Protein AF-A0A8T1Y7L8-F1 (afdb_monomer)

Mean predicted aligned error: 9.37 Å

Secondary structure (DSSP, 8-state):
-HHHHHHHHHHHHTS-HHHHHHHHHHHHHH-SS-SSSEEHHHHHHHHHH-GGGTTS-TTHHHHH-SS-SSEE-HHHHHHHHHHHHH---B-TTT--B--S-EEEEHHHHT-TT----EEEHHHHHHT----S---EEEHHHHHHHGGGS-PPPS---SS----GGGSHHHHHHHHHHHHHHHHTTTTS----

Solvent-accessible surface area (backbone atoms only — not comparable to full-atom values): 11471 Å² total; per-residue (Å²): 98,66,73,53,38,53,48,28,50,52,51,46,75,68,38,54,73,65,58,42,47,53,53,51,52,54,46,54,58,33,23,79,88,67,82,74,42,29,43,65,66,38,48,53,51,45,38,72,68,11,79,72,38,69,84,64,52,82,72,48,53,68,62,39,32,76,86,67,80,74,42,29,44,68,69,33,44,39,23,50,55,42,41,67,75,72,42,81,50,44,15,76,77,80,61,48,69,45,88,63,82,29,32,32,29,52,71,34,62,71,34,92,84,71,55,66,50,36,30,37,58,70,47,56,76,66,59,74,63,92,67,94,74,84,60,63,37,40,60,66,60,49,57,60,70,52,75,85,75,70,82,78,74,96,65,102,60,92,61,86,87,70,63,61,91,75,42,40,56,48,58,45,42,52,52,49,54,49,50,54,59,53,59,65,63,71,75,75,80,76,85,133

Organism: NCBI:txid1240361

pLDDT: mean 81.08, std 19.34, range [30.11, 98.06]

Radius of gyration: 19.95 Å; Cα contacts (8 Å, |Δi|>4): 199; chains: 1; bounding box: 48×45×63 Å

Sequence (192 aa):
MDELHEAAIAYYNNGSMEQQNLSWQFFRAMDVNGDGRVSLQEYTEFLRQTAGLAWVHPEMFRELDRNGDGQLDFWEVLTLYYVARTRTISCRTCLRILNGLYFTCVTCFESPCGNTFDLCVKCYMRRTYCHPHRLFLDSYVLLRSRRSHHPLPPGDQNLAEQQPSRMGWWNALRAMEVALAVGHLSAFCTIM

Structure (mmCIF, N/CA/C/O backbone):
data_AF-A0A8T1Y7L8-F1
#
_entry.id   AF-A0A8T1Y7L8-F1
#
loop_
_atom_site.group_PDB
_atom_site.id
_atom_site.type_symbol
_atom_site.label_atom_id
_atom_site.label_alt_id
_atom_site.label_comp_id
_atom_site.label_asym_id
_atom_site.label_entity_id
_atom_site.label_seq_id
_atom_site.pdbx_PDB_ins_code
_atom_site.Cartn_x
_atom_site.Cartn_y
_atom_site.Cartn_z
_atom_site.occupancy
_atom_site.B_iso_or_equiv
_atom_site.auth_seq_id
_atom_site.auth_comp_id
_atom_site.auth_asym_id
_atom_site.auth_atom_id
_atom_site.pdbx_PDB_model_num
ATOM 1 N N . MET A 1 1 ? -5.772 -10.839 -0.891 1.00 84.56 1 MET A N 1
ATOM 2 C CA . MET A 1 1 ? -5.560 -10.024 0.320 1.00 84.56 1 MET A CA 1
ATOM 3 C C . MET A 1 1 ? -4.886 -10.815 1.422 1.00 84.56 1 MET A C 1
ATOM 5 O O . MET A 1 1 ? -4.079 -10.228 2.123 1.00 84.56 1 MET A O 1
ATOM 9 N N . ASP A 1 2 ? -5.112 -12.129 1.513 1.00 90.81 2 ASP A N 1
ATOM 10 C CA . ASP A 1 2 ? -4.500 -12.973 2.551 1.00 90.81 2 ASP A CA 1
ATOM 11 C C . ASP A 1 2 ? -2.969 -12.888 2.604 1.00 90.81 2 ASP A C 1
ATOM 13 O O . ASP A 1 2 ? -2.427 -12.595 3.660 1.00 90.81 2 ASP A O 1
ATOM 17 N N . GLU A 1 3 ? -2.267 -12.999 1.468 1.00 92.56 3 GLU A N 1
ATOM 18 C CA . GLU A 1 3 ? -0.797 -12.859 1.452 1.00 92.56 3 GLU A CA 1
ATOM 19 C C . GLU A 1 3 ? -0.315 -11.495 1.982 1.00 92.56 3 GLU A C 1
ATOM 21 O O . GLU A 1 3 ? 0.729 -11.400 2.622 1.00 92.56 3 GLU A O 1
ATOM 26 N N . LEU A 1 4 ? -1.067 -10.419 1.718 1.00 92.50 4 LEU A N 1
ATOM 27 C CA . LEU A 1 4 ? -0.731 -9.078 2.206 1.00 92.50 4 LEU A CA 1
ATOM 28 C C . LEU A 1 4 ? -0.997 -8.955 3.705 1.00 92.50 4 LEU A C 1
ATOM 30 O O . LEU A 1 4 ? -0.221 -8.305 4.399 1.00 92.50 4 LEU A O 1
ATOM 34 N N . HIS A 1 5 ? -2.065 -9.584 4.190 1.00 95.06 5 HIS A N 1
ATOM 35 C CA . HIS A 1 5 ? -2.406 -9.645 5.605 1.00 95.06 5 HIS A CA 1
ATOM 36 C C . HIS A 1 5 ? -1.350 -10.425 6.399 1.00 95.06 5 HIS A C 1
ATOM 38 O O . HIS A 1 5 ? -0.816 -9.926 7.388 1.00 95.06 5 HIS A O 1
ATOM 44 N N . GLU A 1 6 ? -0.964 -11.608 5.920 1.00 96.69 6 GLU A N 1
ATOM 45 C CA . GLU A 1 6 ? 0.095 -12.417 6.528 1.00 96.69 6 GLU A CA 1
ATOM 46 C C . GLU A 1 6 ? 1.443 -11.690 6.514 1.00 96.69 6 GLU A C 1
ATOM 48 O O . GLU A 1 6 ? 2.149 -11.671 7.524 1.00 96.69 6 GLU A O 1
ATOM 53 N N . ALA A 1 7 ? 1.785 -11.026 5.404 1.00 94.81 7 ALA A N 1
ATOM 54 C CA . ALA A 1 7 ? 2.983 -10.198 5.332 1.00 94.81 7 ALA A CA 1
ATOM 55 C C . ALA A 1 7 ? 2.929 -9.042 6.341 1.00 94.81 7 ALA A C 1
ATOM 57 O O . ALA A 1 7 ? 3.913 -8.802 7.039 1.00 94.81 7 ALA A O 1
ATOM 58 N N . ALA A 1 8 ? 1.794 -8.346 6.455 1.00 95.00 8 ALA A N 1
ATOM 59 C CA . ALA A 1 8 ? 1.617 -7.251 7.404 1.00 95.00 8 ALA A CA 1
ATOM 60 C C . ALA A 1 8 ? 1.851 -7.715 8.852 1.00 95.00 8 ALA A C 1
ATOM 62 O O . ALA A 1 8 ? 2.612 -7.078 9.582 1.00 95.00 8 ALA A O 1
ATOM 63 N N . ILE A 1 9 ? 1.287 -8.867 9.232 1.00 97.12 9 ILE A N 1
ATOM 64 C CA . ILE A 1 9 ? 1.511 -9.496 10.542 1.00 97.12 9 ILE A CA 1
ATOM 65 C C . ILE A 1 9 ? 2.984 -9.877 10.724 1.00 97.12 9 ILE A C 1
ATOM 67 O O . ILE A 1 9 ? 3.566 -9.599 11.771 1.00 97.12 9 ILE A O 1
ATOM 71 N N . ALA A 1 10 ? 3.620 -10.473 9.714 1.00 96.69 10 ALA A N 1
ATOM 72 C CA . ALA A 1 10 ? 5.030 -10.845 9.788 1.00 96.69 10 ALA A CA 1
ATOM 73 C C . ALA A 1 10 ? 5.938 -9.620 10.001 1.00 96.69 10 ALA A C 1
ATOM 75 O O . ALA A 1 10 ? 6.853 -9.674 10.826 1.00 96.69 10 ALA A O 1
ATOM 76 N N . TYR A 1 11 ? 5.670 -8.509 9.310 1.00 94.06 11 TYR A N 1
ATOM 77 C CA . TYR A 1 11 ? 6.398 -7.252 9.495 1.00 94.06 11 TYR A CA 1
ATOM 78 C C . TYR A 1 11 ? 6.134 -6.607 10.854 1.00 94.06 11 TYR A C 1
ATOM 80 O O . TYR A 1 11 ? 7.059 -6.048 11.434 1.00 94.06 11 TYR A O 1
ATOM 88 N N . TYR A 1 12 ? 4.909 -6.691 11.369 1.00 93.88 12 TYR A N 1
ATOM 89 C CA . TYR A 1 12 ? 4.570 -6.199 12.703 1.00 93.88 12 TYR A CA 1
ATOM 90 C C . TYR A 1 12 ? 5.295 -6.997 13.794 1.00 93.88 12 TYR A C 1
ATOM 92 O O . TYR A 1 12 ? 5.996 -6.419 14.625 1.00 93.88 12 TYR A O 1
ATOM 100 N N . ASN A 1 13 ? 5.212 -8.330 13.738 1.00 95.75 13 ASN A N 1
ATOM 101 C CA . ASN A 1 13 ? 5.822 -9.226 14.723 1.00 95.75 13 ASN A CA 1
ATOM 102 C C . ASN A 1 13 ? 7.353 -9.120 14.757 1.00 95.75 13 ASN A C 1
ATOM 104 O O . ASN A 1 13 ? 7.951 -9.269 15.817 1.00 95.75 13 ASN A O 1
ATOM 108 N N . ASN A 1 14 ? 7.984 -8.854 13.609 1.00 93.81 14 ASN A N 1
ATOM 109 C CA . ASN A 1 14 ? 9.435 -8.669 13.493 1.00 93.81 14 ASN A CA 1
ATOM 110 C C . ASN A 1 14 ? 9.843 -7.186 13.416 1.00 93.81 14 ASN A C 1
ATOM 112 O O . ASN A 1 14 ? 10.962 -6.872 13.004 1.00 93.81 14 ASN A O 1
ATOM 116 N N . GLY A 1 15 ? 8.929 -6.271 13.736 1.00 88.25 15 GLY A N 1
ATOM 117 C CA . GLY A 1 15 ? 9.188 -4.837 13.770 1.00 88.25 15 GLY A CA 1
ATOM 118 C C . GLY A 1 15 ? 9.714 -4.381 15.130 1.00 88.25 15 GLY A C 1
ATOM 119 O O . GLY A 1 15 ? 9.499 -5.038 16.149 1.00 88.25 15 GLY A O 1
ATOM 120 N N . SER A 1 16 ? 10.378 -3.226 15.160 1.00 88.56 16 SER A N 1
ATOM 121 C CA . SER A 1 16 ? 10.739 -2.561 16.414 1.00 88.56 16 SER A CA 1
ATOM 122 C C . SER A 1 16 ? 9.489 -2.113 17.184 1.00 88.56 16 SER A C 1
ATOM 124 O O . SER A 1 16 ? 8.409 -1.946 16.612 1.00 88.56 16 SER A O 1
ATOM 126 N N . MET A 1 17 ? 9.640 -1.846 18.485 1.00 87.81 17 MET A N 1
ATOM 127 C CA . MET A 1 17 ? 8.560 -1.284 19.310 1.00 87.81 17 MET A CA 1
ATOM 128 C C . MET A 1 17 ? 7.999 0.011 18.708 1.00 87.81 17 MET A C 1
ATOM 130 O O . MET A 1 17 ? 6.792 0.240 18.713 1.00 87.81 17 MET A O 1
ATOM 134 N N . GLU A 1 18 ? 8.876 0.842 18.144 1.00 85.88 18 GLU A N 1
ATOM 135 C CA . GLU A 1 18 ? 8.470 2.051 17.440 1.00 85.88 18 GLU A CA 1
ATOM 136 C C . GLU A 1 18 ? 7.594 1.708 16.235 1.00 85.88 18 GLU A C 1
ATOM 138 O O . GLU A 1 18 ? 6.477 2.204 16.148 1.00 85.88 18 GLU A O 1
ATOM 143 N N . GLN A 1 19 ? 8.026 0.792 15.363 1.00 83.94 19 GLN A N 1
ATOM 144 C CA . GLN A 1 19 ? 7.253 0.382 14.186 1.00 83.94 19 GLN A CA 1
ATOM 145 C C . GLN A 1 19 ? 5.866 -0.167 14.549 1.00 83.94 19 GLN A C 1
ATOM 147 O O . GLN A 1 19 ? 4.888 0.188 13.886 1.00 83.94 19 GLN A O 1
ATOM 152 N N . GLN A 1 20 ? 5.771 -0.974 15.610 1.00 90.56 20 GLN A N 1
ATOM 153 C CA . GLN A 1 20 ? 4.497 -1.482 16.129 1.00 90.56 20 GLN A CA 1
ATOM 154 C C . GLN A 1 20 ? 3.609 -0.347 16.666 1.00 90.56 20 GLN A C 1
ATOM 156 O O . GLN A 1 20 ? 2.404 -0.307 16.396 1.00 90.56 20 GLN A O 1
ATOM 161 N N . ASN A 1 21 ? 4.196 0.620 17.375 1.00 89.88 21 ASN A N 1
ATOM 162 C CA . ASN A 1 21 ? 3.475 1.782 17.886 1.00 89.88 21 ASN A CA 1
ATOM 163 C C . ASN A 1 21 ? 2.943 2.677 16.752 1.00 89.88 21 ASN A C 1
ATOM 165 O O . ASN A 1 21 ? 1.811 3.146 16.837 1.00 89.88 21 ASN A O 1
ATOM 169 N N . LEU A 1 22 ? 3.694 2.856 15.656 1.00 88.31 22 LEU A N 1
ATOM 170 C CA . LEU A 1 22 ? 3.214 3.609 14.485 1.00 88.31 22 LEU A CA 1
ATOM 171 C C . LEU A 1 22 ? 1.962 2.955 13.872 1.00 88.31 22 LEU A C 1
ATOM 173 O O . LEU A 1 22 ? 1.022 3.663 13.520 1.00 88.31 22 LEU A O 1
ATOM 177 N N . SER A 1 23 ? 1.910 1.619 13.768 1.00 89.38 23 SER A N 1
ATOM 178 C CA . SER A 1 23 ? 0.698 0.927 13.292 1.00 89.38 23 SER A CA 1
ATOM 179 C C . SER A 1 23 ? -0.490 1.082 14.245 1.00 89.38 23 SER A C 1
ATOM 181 O O . SER A 1 23 ? -1.614 1.270 13.787 1.00 89.38 23 SER A O 1
ATOM 183 N N . TRP A 1 24 ? -0.256 1.072 15.56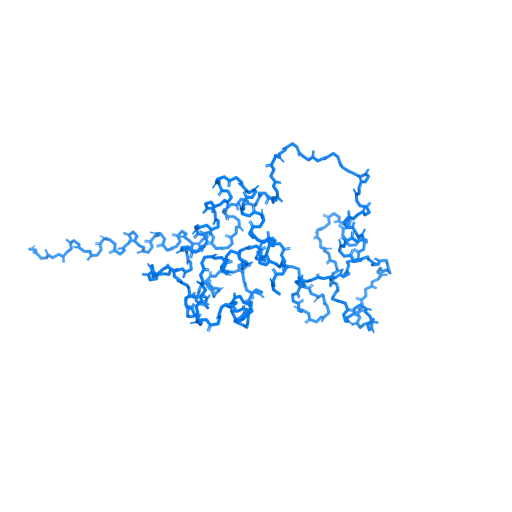0 1.00 93.69 24 TRP A N 1
ATOM 184 C CA . TRP A 1 24 ? -1.304 1.330 16.555 1.00 93.69 24 TRP A CA 1
ATOM 185 C C . TRP A 1 24 ? -1.833 2.759 16.503 1.00 93.69 24 TRP A C 1
ATOM 187 O O . TRP A 1 24 ? -3.032 2.991 16.628 1.00 93.69 24 TRP A O 1
ATOM 197 N N . GLN A 1 25 ? -0.949 3.730 16.307 1.00 91.38 25 GLN A N 1
ATOM 198 C CA . GLN A 1 25 ? -1.334 5.125 16.127 1.00 91.38 25 GLN A CA 1
ATOM 199 C C . GLN A 1 25 ? -2.145 5.322 14.847 1.00 91.38 25 GLN A C 1
ATOM 201 O O . GLN A 1 25 ? -3.152 6.022 14.884 1.00 91.38 25 GLN A O 1
ATOM 206 N N . PHE A 1 26 ? -1.765 4.657 13.753 1.00 90.44 26 PHE A N 1
ATOM 207 C CA . PHE A 1 26 ? -2.553 4.648 12.523 1.00 90.44 26 PHE A CA 1
ATOM 208 C C . PHE A 1 26 ? -3.966 4.094 12.757 1.00 90.44 26 PHE A C 1
ATOM 210 O O . PHE A 1 26 ? -4.932 4.739 12.368 1.00 90.44 26 PHE A O 1
ATOM 217 N N . PHE A 1 27 ? -4.090 2.955 13.449 1.00 94.94 27 PHE A N 1
ATOM 218 C CA . PHE A 1 27 ? -5.388 2.378 13.812 1.00 94.94 27 PHE A CA 1
ATOM 219 C C . PHE A 1 27 ? -6.249 3.346 14.631 1.00 94.94 27 PHE A C 1
ATOM 221 O O . PHE A 1 27 ? -7.373 3.644 14.240 1.00 94.94 27 PHE A O 1
ATOM 228 N N . ARG A 1 28 ? -5.695 3.913 15.710 1.00 93.19 28 ARG A N 1
ATOM 229 C CA . ARG A 1 28 ? -6.420 4.856 16.579 1.00 93.19 28 ARG A CA 1
ATOM 230 C C . ARG A 1 28 ? -6.818 6.159 15.893 1.00 93.19 28 ARG A C 1
ATOM 232 O O . ARG A 1 28 ? -7.752 6.804 16.337 1.00 93.19 28 ARG A O 1
ATOM 239 N N . ALA A 1 29 ? -6.105 6.579 14.851 1.00 89.88 29 ALA A N 1
ATOM 240 C CA . ALA A 1 29 ? -6.518 7.745 14.076 1.00 89.88 29 ALA A CA 1
ATOM 241 C C . ALA A 1 29 ? -7.684 7.448 13.124 1.00 89.88 29 ALA A C 1
ATOM 243 O O . ALA A 1 29 ? -8.309 8.384 12.635 1.00 89.88 29 ALA A O 1
ATOM 244 N N . MET A 1 30 ? -7.974 6.175 12.842 1.00 92.44 30 MET A N 1
ATOM 245 C CA . MET A 1 30 ? -9.173 5.786 12.100 1.00 92.44 30 MET A CA 1
ATOM 246 C C . MET A 1 30 ? -10.347 5.478 13.033 1.00 92.44 30 MET A C 1
ATOM 248 O O . MET A 1 30 ? -11.462 5.854 12.707 1.00 92.44 30 MET A O 1
ATOM 252 N N . ASP A 1 31 ? -10.105 4.824 14.171 1.00 95.31 31 ASP A N 1
ATOM 253 C CA . ASP A 1 31 ? -11.110 4.519 15.204 1.00 95.31 31 ASP A CA 1
ATOM 254 C C . ASP A 1 31 ? -11.446 5.787 16.016 1.00 95.31 31 ASP A C 1
ATOM 256 O O . ASP A 1 31 ? -10.834 6.079 17.046 1.00 95.31 31 ASP A O 1
ATOM 260 N N . VAL A 1 32 ? -12.368 6.603 15.495 1.00 93.00 32 VAL A N 1
ATOM 261 C CA . VAL A 1 32 ? -12.694 7.928 16.050 1.00 93.00 32 VAL A CA 1
ATOM 262 C C . VAL A 1 32 ? -13.553 7.801 17.300 1.00 93.00 32 VAL A C 1
ATOM 264 O O . VAL A 1 32 ? -13.406 8.597 18.232 1.00 93.00 32 VAL A O 1
ATOM 267 N N . ASN A 1 33 ? -14.480 6.843 17.311 1.00 93.62 33 ASN A N 1
ATOM 268 C CA . ASN A 1 33 ? -15.383 6.635 18.436 1.00 93.62 33 ASN A CA 1
ATOM 269 C C . ASN A 1 33 ? -14.731 5.835 19.590 1.00 93.62 33 ASN A 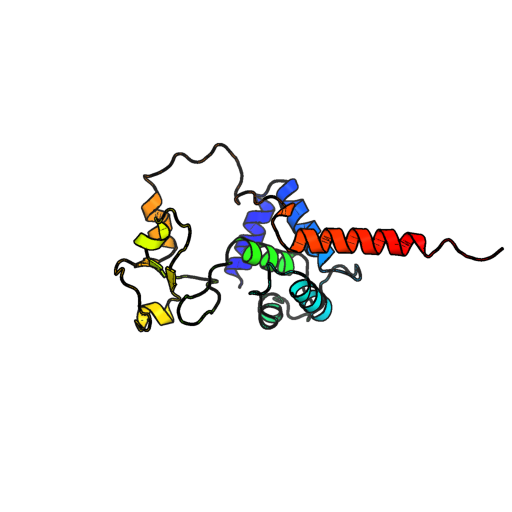C 1
ATOM 271 O O . ASN A 1 33 ? -15.241 5.886 20.712 1.00 93.62 33 ASN A O 1
ATOM 275 N N . GLY A 1 34 ? -13.595 5.170 19.346 1.00 94.88 34 GLY A N 1
ATOM 276 C CA . GLY A 1 34 ? -12.825 4.417 20.331 1.00 94.88 34 GLY A CA 1
ATOM 277 C C . GLY A 1 34 ? -13.446 3.072 20.708 1.00 94.88 34 GLY A C 1
ATOM 278 O O . GLY A 1 34 ? -13.210 2.596 21.823 1.00 94.88 34 GLY A O 1
ATOM 279 N N . ASP A 1 35 ? -14.266 2.478 19.839 1.00 96.19 35 ASP A N 1
ATOM 280 C CA . ASP A 1 35 ? -14.940 1.201 20.103 1.00 96.19 35 ASP A CA 1
ATOM 281 C C . ASP A 1 35 ? -14.050 -0.029 19.847 1.00 96.19 35 ASP A C 1
ATOM 283 O O . ASP A 1 35 ? -14.432 -1.164 20.163 1.00 96.19 35 ASP A O 1
ATOM 287 N N . GLY A 1 36 ? -12.824 0.196 19.367 1.00 96.19 36 GLY A N 1
ATOM 288 C CA . GLY A 1 36 ? -11.842 -0.843 19.095 1.00 96.19 36 GLY A CA 1
ATOM 289 C C . GLY A 1 36 ? -12.008 -1.491 17.723 1.00 96.19 36 GLY A C 1
ATOM 290 O O . GLY A 1 36 ? -11.358 -2.511 17.465 1.00 96.19 36 GLY A O 1
ATOM 291 N N . ARG A 1 37 ? -12.840 -0.926 16.845 1.00 97.56 37 ARG A N 1
ATOM 292 C CA . ARG A 1 37 ? -12.980 -1.295 15.434 1.00 97.56 37 ARG A CA 1
ATOM 293 C C . ARG A 1 37 ? -13.072 -0.035 14.577 1.00 97.56 37 ARG A C 1
ATOM 295 O O . ARG A 1 37 ? -13.173 1.076 15.069 1.00 97.56 37 ARG A O 1
ATOM 302 N N . VAL A 1 38 ? -12.978 -0.209 13.263 1.00 97.31 38 VAL A N 1
ATOM 303 C CA . VAL A 1 38 ? -13.156 0.887 12.308 1.00 97.31 38 VAL A CA 1
ATOM 304 C C . VAL A 1 38 ? -14.351 0.583 11.426 1.00 97.31 38 VAL A C 1
ATOM 306 O O . VAL A 1 38 ? -14.338 -0.358 10.628 1.00 97.31 38 VAL A O 1
ATOM 309 N N . SER A 1 39 ? -15.383 1.408 11.540 1.00 96.94 39 SER A N 1
ATOM 310 C CA . SER A 1 39 ? -16.555 1.343 10.673 1.00 96.94 39 SER A CA 1
ATOM 311 C C . SER A 1 39 ? -16.240 1.821 9.248 1.00 96.94 39 SER A C 1
ATOM 313 O O . SER A 1 39 ? -15.298 2.579 9.001 1.00 96.94 39 SER A O 1
ATOM 315 N N . LEU A 1 40 ? -17.078 1.449 8.272 1.00 94.81 40 LEU A N 1
ATOM 316 C CA . LEU A 1 40 ? -16.958 1.956 6.896 1.00 94.81 40 LEU A CA 1
ATOM 317 C C . LEU A 1 40 ? -17.011 3.494 6.828 1.00 94.81 40 LEU A C 1
ATOM 319 O O . LEU A 1 40 ? -16.357 4.104 5.977 1.00 94.81 40 LEU A O 1
ATOM 323 N N . GLN A 1 41 ? -17.791 4.122 7.711 1.00 94.56 41 GLN A N 1
ATOM 324 C CA . GLN A 1 41 ? -17.905 5.577 7.780 1.00 94.56 41 GLN A CA 1
ATOM 325 C C . GLN A 1 41 ? -16.587 6.212 8.233 1.00 94.56 41 GLN A C 1
ATOM 327 O O . GLN A 1 41 ? -16.088 7.111 7.555 1.00 94.56 41 GLN A O 1
ATOM 332 N N . GLU A 1 42 ? -16.015 5.726 9.333 1.00 94.94 42 GLU A N 1
ATOM 333 C CA . GLU A 1 42 ? -14.727 6.188 9.858 1.00 94.94 42 GLU A CA 1
ATOM 334 C C . GLU A 1 42 ? -13.597 5.983 8.854 1.00 94.94 42 GLU A C 1
ATOM 336 O O . GLU A 1 42 ? -12.848 6.914 8.561 1.00 94.94 42 GLU A O 1
ATOM 341 N N . TYR A 1 43 ? -13.542 4.803 8.235 1.00 93.31 43 TYR A N 1
ATOM 342 C CA . TYR A 1 43 ? -12.612 4.502 7.153 1.00 93.31 43 TYR A CA 1
ATOM 343 C C . 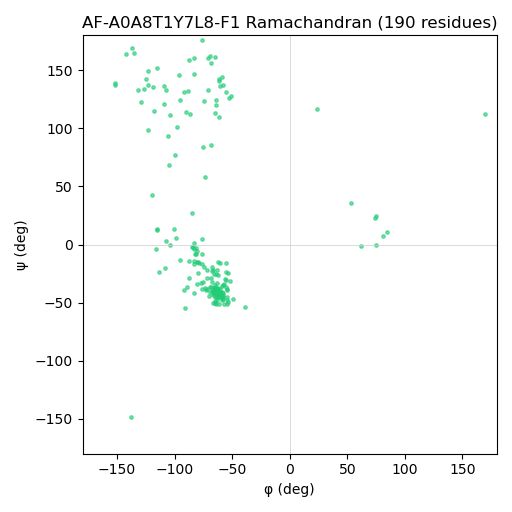TYR A 1 43 ? -12.718 5.519 6.007 1.00 93.31 43 TYR A C 1
ATOM 345 O O . TYR A 1 43 ? -11.718 6.095 5.576 1.00 93.31 43 TYR A O 1
ATOM 353 N N . THR A 1 44 ? -13.933 5.769 5.512 1.00 90.25 44 THR A N 1
ATOM 354 C CA . THR A 1 44 ? -14.156 6.659 4.363 1.00 90.25 44 THR A CA 1
ATOM 355 C C . THR A 1 44 ? -13.780 8.103 4.689 1.00 90.25 44 THR A C 1
ATOM 357 O O . THR A 1 44 ? -13.149 8.780 3.872 1.00 90.25 44 THR A O 1
ATOM 360 N N . GLU A 1 45 ? -14.139 8.577 5.882 1.00 89.81 45 GLU A N 1
ATOM 361 C CA . GLU A 1 45 ? -13.814 9.931 6.323 1.00 89.81 45 GLU A CA 1
ATOM 362 C C . GLU A 1 45 ? -12.302 10.105 6.512 1.00 89.81 45 GLU A C 1
ATOM 364 O O . GLU A 1 45 ? -11.720 11.073 6.016 1.00 89.81 45 GLU A O 1
ATOM 369 N N . PHE A 1 46 ? -11.634 9.124 7.121 1.00 88.62 46 PHE A N 1
ATOM 370 C CA . PHE A 1 46 ? -10.184 9.131 7.283 1.00 88.62 46 PHE A CA 1
ATOM 371 C C . PHE A 1 46 ? -9.442 9.199 5.940 1.00 88.62 46 PHE A C 1
ATOM 373 O O . PHE A 1 46 ? -8.506 9.992 5.776 1.00 88.62 46 PHE A O 1
ATOM 380 N N . LEU A 1 47 ? -9.873 8.414 4.944 1.00 85.62 47 LEU A N 1
ATOM 381 C CA . LEU A 1 47 ? -9.294 8.457 3.597 1.00 85.62 47 LEU A CA 1
ATOM 382 C C . LEU A 1 47 ? -9.492 9.817 2.927 1.00 85.62 47 LEU A C 1
ATOM 384 O O . LEU A 1 47 ? -8.566 10.336 2.302 1.00 85.62 47 LEU A O 1
ATOM 388 N N . ARG A 1 48 ? -10.674 10.423 3.083 1.00 83.94 48 ARG A N 1
ATOM 389 C CA . ARG A 1 48 ? -10.982 11.744 2.522 1.00 83.94 48 ARG A CA 1
ATOM 390 C C . ARG A 1 48 ? -10.078 12.837 3.094 1.00 83.94 48 ARG A C 1
ATOM 392 O O . ARG A 1 48 ? -9.670 13.739 2.363 1.00 83.94 48 ARG A O 1
ATOM 399 N N . GLN A 1 49 ? -9.767 12.760 4.384 1.00 82.06 49 GLN A N 1
ATOM 400 C CA . GLN A 1 49 ? -8.914 13.728 5.076 1.00 82.06 49 GLN A CA 1
ATOM 401 C C . GLN A 1 49 ? -7.416 13.498 4.814 1.00 82.0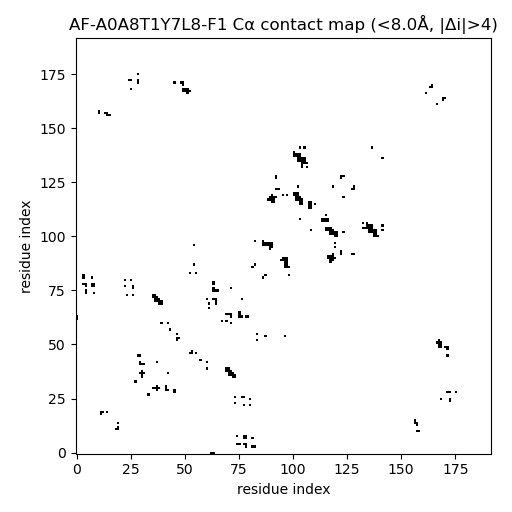6 49 GLN A C 1
ATOM 403 O O . GLN A 1 49 ? -6.597 14.397 5.020 1.00 82.06 49 GLN A O 1
ATOM 408 N N . THR A 1 50 ? -7.044 12.322 4.303 1.00 77.00 50 THR A N 1
ATOM 409 C CA . THR A 1 50 ? -5.649 11.920 4.119 1.00 77.00 50 THR A CA 1
ATOM 410 C C . THR A 1 50 ? -5.228 11.967 2.648 1.00 77.00 50 THR A C 1
ATOM 412 O O . THR A 1 50 ? -5.309 10.980 1.919 1.00 77.00 50 THR A O 1
ATOM 415 N N . ALA A 1 51 ? -4.648 13.094 2.216 1.00 64.50 51 ALA A N 1
ATOM 416 C CA . ALA A 1 51 ? -4.198 13.303 0.829 1.00 64.50 51 ALA A CA 1
ATOM 417 C C . ALA A 1 51 ? -3.220 12.227 0.291 1.00 64.50 51 ALA A C 1
ATOM 419 O O . ALA A 1 51 ? -3.139 12.009 -0.915 1.00 64.50 51 ALA A O 1
ATOM 420 N N . GLY A 1 52 ? -2.492 11.527 1.172 1.00 65.25 52 GLY A N 1
ATOM 421 C CA . GLY A 1 52 ? -1.558 10.447 0.812 1.00 65.25 52 GLY A CA 1
ATOM 422 C C . GLY A 1 52 ? -2.196 9.069 0.584 1.00 65.25 52 GLY A C 1
ATOM 423 O O . GLY A 1 52 ? -1.507 8.153 0.135 1.00 65.25 52 GLY A O 1
ATOM 424 N N . LEU A 1 53 ? -3.488 8.915 0.880 1.00 70.25 53 LEU A N 1
ATOM 425 C CA . LEU A 1 53 ? -4.243 7.669 0.721 1.00 70.25 53 LEU A CA 1
ATOM 426 C C . LEU A 1 53 ? -5.359 7.793 -0.320 1.00 70.25 53 LEU A C 1
ATOM 428 O O . LEU A 1 53 ? -6.187 6.903 -0.429 1.00 70.25 53 LEU A O 1
ATOM 432 N N . ALA A 1 54 ? -5.360 8.850 -1.135 1.00 65.81 54 ALA A N 1
ATOM 433 C CA . ALA A 1 54 ? -6.382 9.069 -2.164 1.00 65.81 54 ALA A CA 1
ATOM 434 C C . ALA A 1 54 ? -6.451 7.960 -3.235 1.00 65.81 54 ALA A C 1
ATOM 436 O O . ALA A 1 54 ? -7.416 7.879 -3.987 1.00 65.81 54 ALA A O 1
ATOM 437 N N . TRP A 1 55 ? -5.417 7.121 -3.332 1.00 68.75 55 TRP A N 1
ATOM 438 C CA . TRP A 1 55 ? -5.406 5.939 -4.192 1.00 68.75 55 TRP A CA 1
ATOM 439 C C . TRP A 1 55 ? -6.080 4.725 -3.543 1.00 68.75 55 TRP A C 1
ATOM 441 O O . TRP A 1 55 ? -6.402 3.773 -4.247 1.00 68.75 55 TRP A O 1
ATOM 451 N N . VAL A 1 56 ? -6.281 4.730 -2.225 1.00 71.88 56 VAL A N 1
ATOM 452 C CA . VAL A 1 56 ? -7.043 3.706 -1.515 1.00 71.88 56 VAL A CA 1
ATOM 453 C C . VAL A 1 56 ? -8.520 3.939 -1.814 1.00 71.88 56 VAL A C 1
ATOM 455 O O . VAL A 1 56 ? -9.055 5.025 -1.607 1.00 71.88 56 VAL A O 1
ATOM 458 N N . HIS A 1 57 ? -9.171 2.910 -2.342 1.00 72.75 57 HIS A N 1
ATOM 459 C CA . HIS A 1 57 ? -10.549 2.976 -2.804 1.00 72.75 57 HIS A CA 1
ATOM 460 C C . HIS A 1 57 ? -11.524 2.466 -1.732 1.00 72.75 57 HIS A C 1
ATOM 462 O O . HIS A 1 57 ? -11.183 1.501 -1.048 1.00 72.75 57 HIS A O 1
ATOM 468 N N . PRO A 1 58 ? -12.748 3.023 -1.617 1.00 75.44 58 PRO A N 1
ATOM 469 C CA . PRO A 1 58 ? -13.781 2.519 -0.704 1.00 75.44 58 PRO A CA 1
ATOM 470 C C . PRO A 1 58 ? -14.056 1.019 -0.858 1.00 75.44 58 PRO A C 1
ATOM 472 O O . PRO A 1 58 ? -14.363 0.326 0.107 1.00 75.44 58 PRO A O 1
ATOM 475 N N . GLU A 1 59 ? -13.894 0.487 -2.070 1.00 82.00 59 GLU A N 1
ATOM 476 C CA . GLU A 1 59 ? -14.042 -0.936 -2.363 1.00 82.00 59 GLU A CA 1
ATOM 477 C C . GLU A 1 59 ? -13.032 -1.817 -1.612 1.00 82.00 59 GLU A C 1
ATOM 479 O O . GLU A 1 59 ? -13.351 -2.970 -1.322 1.00 82.00 59 GLU A O 1
ATOM 484 N N . MET A 1 60 ? -11.862 -1.274 -1.252 1.00 87.31 60 MET A N 1
ATOM 485 C CA . MET A 1 60 ? -10.830 -1.986 -0.498 1.00 87.31 60 MET A CA 1
ATOM 486 C C . MET A 1 60 ? -11.282 -2.315 0.928 1.00 87.31 60 MET A C 1
ATOM 488 O O . MET A 1 60 ? -10.774 -3.268 1.504 1.00 87.31 60 MET A O 1
ATOM 492 N N . PHE A 1 61 ? -12.270 -1.606 1.480 1.00 92.88 61 PHE A N 1
ATOM 493 C CA . PHE A 1 61 ? -12.843 -1.946 2.783 1.00 92.88 61 PHE A CA 1
ATOM 494 C C . PHE A 1 61 ? -13.311 -3.406 2.827 1.00 92.88 61 PHE A C 1
ATOM 496 O O . PHE A 1 61 ? -12.902 -4.161 3.697 1.00 92.88 61 PHE A O 1
ATOM 503 N N . ARG A 1 62 ? -14.081 -3.842 1.819 1.00 92.62 62 ARG A N 1
ATOM 504 C CA . ARG A 1 62 ? -14.576 -5.230 1.720 1.00 92.62 62 ARG A CA 1
ATOM 505 C C . ARG A 1 62 ? -13.471 -6.253 1.473 1.00 92.62 62 ARG A C 1
ATOM 507 O O . ARG A 1 62 ? -13.665 -7.437 1.695 1.00 92.62 62 ARG A O 1
ATOM 514 N N . GLU A 1 63 ? -12.345 -5.808 0.928 1.00 91.38 63 GLU A N 1
ATOM 515 C CA . GLU A 1 63 ? -11.159 -6.639 0.729 1.00 91.38 63 GLU A CA 1
ATOM 516 C C . GLU A 1 63 ? -10.342 -6.795 2.025 1.00 91.38 63 GLU A C 1
ATOM 518 O O . GLU A 1 63 ? -9.594 -7.766 2.163 1.00 91.38 63 GLU A O 1
ATOM 523 N N . LEU A 1 64 ? -10.466 -5.836 2.948 1.00 94.06 64 LEU A N 1
ATOM 524 C CA . LEU A 1 64 ? -9.808 -5.815 4.254 1.00 94.06 64 LEU A CA 1
ATOM 525 C C . LEU A 1 64 ? -10.641 -6.502 5.340 1.00 94.06 64 LEU A C 1
ATOM 527 O O . LEU A 1 64 ? -10.041 -7.159 6.180 1.00 94.06 64 LEU A O 1
ATOM 531 N N . ASP A 1 65 ? -11.970 -6.368 5.296 1.00 96.50 65 ASP A N 1
ATOM 532 C CA . ASP A 1 65 ? -12.934 -7.052 6.171 1.00 96.50 65 ASP A CA 1
ATOM 533 C C . ASP A 1 65 ? -12.948 -8.554 5.841 1.00 96.50 65 ASP A C 1
ATOM 535 O O . ASP A 1 65 ? -13.690 -9.035 4.979 1.00 96.50 65 ASP A O 1
ATOM 539 N N . ARG A 1 66 ? -12.027 -9.297 6.458 1.00 95.00 66 ARG A N 1
ATOM 540 C CA . ARG A 1 66 ? -11.797 -10.722 6.189 1.00 95.00 66 ARG A CA 1
ATOM 541 C C . ARG A 1 66 ? -12.807 -11.585 6.918 1.00 95.00 66 ARG A C 1
ATOM 543 O O . ARG A 1 66 ? -13.151 -12.660 6.424 1.00 95.00 66 ARG A O 1
ATOM 550 N N . ASN A 1 67 ? -13.216 -11.160 8.109 1.00 94.94 67 ASN A N 1
ATOM 551 C CA . ASN A 1 67 ? -14.154 -11.913 8.929 1.00 94.94 67 ASN A CA 1
ATOM 552 C C . ASN A 1 67 ? -15.626 -11.659 8.522 1.00 94.94 67 ASN A C 1
ATOM 554 O O . ASN A 1 67 ? -16.489 -12.467 8.870 1.00 94.94 67 ASN A O 1
ATOM 558 N N . GLY A 1 68 ? -15.897 -10.617 7.727 1.00 95.50 68 GLY A N 1
ATOM 559 C CA . GLY A 1 68 ? -17.217 -10.276 7.203 1.00 95.50 68 GLY A CA 1
ATOM 560 C C . GLY A 1 68 ? -18.149 -9.663 8.246 1.00 95.50 68 GLY A C 1
ATOM 561 O O . GLY A 1 68 ? -19.369 -9.777 8.096 1.00 95.50 68 GLY A O 1
ATOM 562 N N . ASP A 1 69 ? -17.607 -9.072 9.315 1.00 96.69 69 ASP A N 1
ATOM 563 C CA . ASP A 1 69 ? -18.382 -8.469 10.403 1.00 96.69 69 ASP A CA 1
ATOM 564 C C . ASP A 1 69 ? -18.841 -7.030 10.096 1.00 96.69 69 ASP A C 1
ATOM 566 O O . ASP A 1 69 ? -19.627 -6.451 10.855 1.00 96.69 69 ASP A O 1
ATOM 570 N N . GLY A 1 70 ? -18.430 -6.482 8.946 1.00 95.75 70 GLY A N 1
ATOM 571 C CA . GLY A 1 70 ? -18.789 -5.145 8.482 1.00 95.75 70 GLY A CA 1
ATOM 572 C C . GLY A 1 70 ? -17.958 -4.025 9.1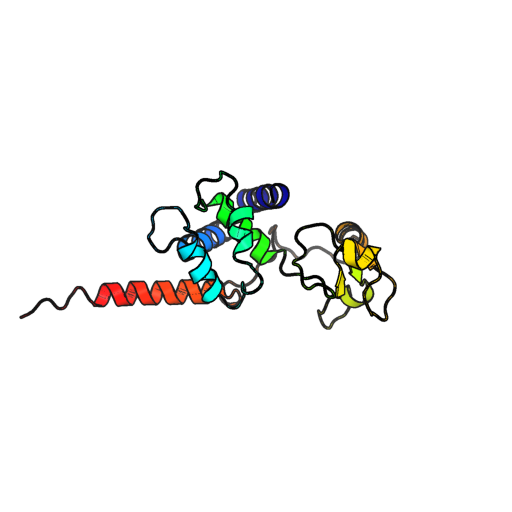09 1.00 95.75 70 GLY A C 1
ATOM 573 O O . GLY A 1 70 ? -18.272 -2.849 8.896 1.00 95.75 70 GLY A O 1
ATOM 574 N N . GLN A 1 71 ? -16.922 -4.364 9.873 1.00 97.19 71 GLN A N 1
ATOM 575 C CA . GLN A 1 71 ? -15.987 -3.456 10.527 1.00 97.19 71 GLN A CA 1
ATOM 576 C C . GLN A 1 71 ? -14.555 -3.961 10.317 1.00 97.19 71 GLN A C 1
ATOM 578 O O . GLN A 1 71 ? -14.343 -5.085 9.884 1.00 97.19 71 GLN A O 1
ATOM 583 N N . LEU A 1 72 ? -13.559 -3.113 10.577 1.00 98.06 72 LEU A N 1
ATOM 584 C CA . LEU A 1 72 ? -12.155 -3.519 10.515 1.00 98.06 72 LEU A CA 1
ATOM 585 C C . LEU A 1 72 ? -11.564 -3.573 11.917 1.00 98.06 72 LEU A C 1
ATOM 587 O O . LEU A 1 72 ? -11.520 -2.558 12.617 1.00 98.06 72 LEU A O 1
ATOM 591 N N . ASP A 1 73 ? -11.069 -4.736 12.317 1.00 98.00 73 ASP A N 1
ATOM 592 C CA . ASP A 1 73 ? -10.254 -4.861 13.519 1.00 98.00 73 ASP A CA 1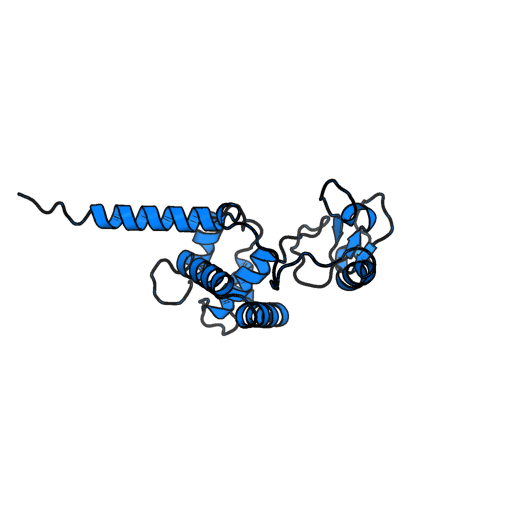
ATOM 593 C C . ASP A 1 73 ? -8.814 -4.356 13.294 1.00 98.00 73 ASP A C 1
ATOM 595 O O . ASP A 1 73 ? -8.405 -3.969 12.193 1.00 98.00 73 ASP A O 1
ATOM 599 N N . PHE A 1 74 ? -8.012 -4.346 14.362 1.00 97.88 74 PHE A N 1
ATOM 600 C CA . PHE A 1 74 ? -6.621 -3.897 14.291 1.00 97.88 74 PHE A CA 1
ATOM 601 C C . PHE A 1 74 ? -5.793 -4.637 13.227 1.00 97.88 74 PHE A C 1
ATOM 603 O O . PHE A 1 74 ? -4.976 -4.015 12.547 1.00 97.88 74 PHE A O 1
ATOM 610 N N . TRP A 1 75 ? -5.977 -5.947 13.060 1.00 97.75 75 TRP A N 1
ATOM 611 C CA . TRP A 1 75 ? -5.187 -6.760 12.132 1.00 97.75 75 TRP A CA 1
ATOM 612 C C . TRP A 1 75 ? -5.597 -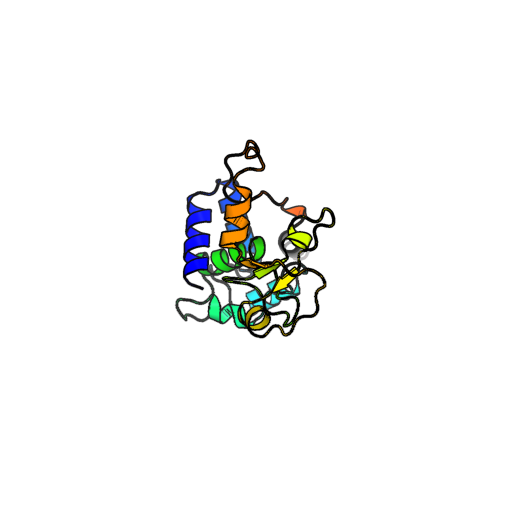6.525 10.674 1.00 97.75 75 TRP A C 1
ATOM 614 O O . TRP A 1 75 ? -4.763 -6.556 9.758 1.00 97.75 75 TRP A O 1
ATOM 624 N N . GLU A 1 76 ? -6.869 -6.233 10.441 1.00 97.81 76 GLU A N 1
ATOM 625 C CA . GLU A 1 76 ? -7.388 -5.838 9.133 1.00 97.81 76 GLU A CA 1
ATOM 626 C C . GLU A 1 76 ? -6.885 -4.438 8.755 1.00 97.81 76 GLU A C 1
ATOM 628 O O . GLU A 1 76 ? -6.332 -4.235 7.670 1.00 97.81 76 GLU A O 1
ATOM 633 N N . VAL A 1 77 ? -6.907 -3.489 9.692 1.00 96.31 77 VAL A N 1
ATOM 634 C CA . VAL A 1 77 ? -6.303 -2.160 9.510 1.00 96.31 77 VAL A CA 1
ATOM 635 C C . VAL A 1 77 ? -4.782 -2.222 9.348 1.00 96.31 77 VAL A C 1
ATOM 637 O O . VAL A 1 77 ? -4.214 -1.477 8.546 1.00 96.31 77 VAL A O 1
ATOM 640 N N . LEU A 1 78 ? -4.093 -3.120 10.050 1.00 95.81 78 LEU A N 1
ATOM 641 C CA . LEU A 1 78 ? -2.654 -3.330 9.880 1.00 95.81 78 LEU A CA 1
ATOM 642 C C . LEU A 1 78 ? -2.322 -3.712 8.430 1.00 95.81 78 LEU A C 1
ATOM 644 O O . LEU A 1 78 ? -1.299 -3.289 7.885 1.00 95.81 78 LEU A O 1
ATOM 648 N N . THR A 1 79 ? -3.216 -4.456 7.778 1.00 95.00 79 THR A N 1
ATOM 649 C CA . THR A 1 79 ? -3.091 -4.795 6.355 1.00 95.00 79 THR A CA 1
ATOM 650 C C . THR A 1 79 ? -3.187 -3.543 5.490 1.00 95.00 79 THR A C 1
ATOM 652 O O . THR A 1 79 ? -2.342 -3.342 4.617 1.00 95.00 79 THR A O 1
ATOM 655 N N . LEU A 1 80 ? -4.151 -2.657 5.767 1.00 92.00 80 LEU A N 1
ATOM 656 C CA . LEU A 1 80 ? -4.244 -1.356 5.102 1.00 92.00 80 LEU A CA 1
ATOM 657 C C . LEU A 1 80 ? -2.968 -0.537 5.304 1.00 92.00 80 LEU A C 1
ATOM 659 O O . LEU A 1 80 ? -2.430 -0.018 4.333 1.00 92.00 80 LEU A O 1
ATOM 663 N N . TYR A 1 81 ? -2.456 -0.450 6.531 1.00 90.25 81 TYR A N 1
ATOM 664 C CA . TYR A 1 81 ? -1.220 0.269 6.842 1.00 90.25 81 TYR A CA 1
ATOM 665 C C . TYR A 1 81 ? -0.022 -0.277 6.051 1.00 90.25 81 TYR A C 1
ATOM 667 O O . TYR A 1 81 ? 0.764 0.480 5.472 1.00 90.25 81 TYR A O 1
ATOM 675 N N . TYR A 1 82 ? 0.101 -1.601 5.968 1.00 90.00 82 TYR A N 1
ATOM 676 C CA . TYR A 1 82 ? 1.145 -2.260 5.191 1.00 90.00 82 TYR A CA 1
ATOM 677 C C . TYR A 1 82 ? 1.022 -1.963 3.689 1.00 90.00 82 TYR A C 1
ATOM 679 O O . TYR A 1 82 ? 2.005 -1.572 3.050 1.00 90.00 82 TYR A O 1
ATOM 687 N N . VAL A 1 83 ? -0.179 -2.092 3.120 1.00 88.00 83 VAL A N 1
ATOM 688 C CA . VAL A 1 83 ? -0.454 -1.772 1.709 1.00 88.00 83 VAL A CA 1
ATOM 689 C C . VAL A 1 83 ? -0.180 -0.292 1.449 1.00 88.00 83 VAL A C 1
ATOM 691 O O . VAL A 1 83 ? 0.524 0.032 0.494 1.00 88.00 83 VAL A O 1
ATOM 694 N N . ALA A 1 84 ? -0.629 0.592 2.340 1.00 83.81 84 ALA A N 1
ATOM 695 C CA . ALA A 1 84 ? -0.437 2.033 2.259 1.00 83.81 84 ALA A CA 1
ATOM 696 C C . ALA A 1 84 ? 1.041 2.432 2.140 1.00 83.81 84 ALA A C 1
ATOM 698 O O . ALA A 1 84 ? 1.387 3.372 1.427 1.00 83.81 84 ALA A O 1
ATOM 699 N N . ARG A 1 85 ? 1.922 1.698 2.827 1.00 81.88 85 ARG A N 1
ATOM 700 C CA . ARG A 1 85 ? 3.368 1.951 2.835 1.00 81.88 85 ARG A CA 1
ATOM 701 C C . ARG A 1 85 ? 4.128 1.271 1.706 1.00 81.88 85 ARG A C 1
ATOM 703 O O . ARG A 1 85 ? 5.184 1.763 1.318 1.00 81.88 85 ARG A O 1
ATOM 710 N N . THR A 1 86 ? 3.644 0.132 1.217 1.00 82.50 86 THR A N 1
ATOM 711 C CA . THR A 1 86 ? 4.433 -0.735 0.325 1.00 82.50 86 THR A CA 1
ATOM 712 C C . THR A 1 86 ? 3.883 -0.838 -1.093 1.00 82.50 86 THR A C 1
ATOM 714 O O . THR A 1 86 ? 4.646 -1.138 -2.009 1.00 82.50 86 THR A O 1
ATOM 717 N N . ARG A 1 87 ? 2.586 -0.586 -1.308 1.00 79.50 87 ARG A N 1
ATOM 718 C CA . ARG A 1 87 ? 1.876 -0.811 -2.581 1.00 79.50 87 ARG A CA 1
ATOM 719 C C . ARG A 1 87 ? 1.276 0.472 -3.163 1.00 79.50 87 ARG A C 1
ATOM 721 O O . ARG A 1 87 ? 0.188 0.461 -3.722 1.00 79.50 87 ARG A O 1
ATOM 728 N N . THR A 1 88 ? 2.029 1.567 -3.111 1.00 76.94 88 THR A N 1
ATOM 729 C CA . THR A 1 88 ? 1.656 2.876 -3.689 1.00 76.94 88 THR A CA 1
ATOM 730 C C . THR A 1 88 ? 1.800 2.952 -5.217 1.00 76.94 88 THR A C 1
ATOM 732 O O . THR A 1 88 ? 1.621 4.012 -5.816 1.00 76.94 88 THR A O 1
ATOM 735 N N . ILE A 1 89 ? 2.138 1.837 -5.871 1.00 85.75 89 ILE A N 1
ATOM 736 C CA . ILE A 1 89 ? 2.419 1.779 -7.306 1.00 85.75 89 ILE A CA 1
ATOM 737 C C . ILE A 1 89 ? 1.135 1.435 -8.066 1.00 85.75 89 ILE A C 1
ATOM 739 O O . ILE A 1 89 ? 0.436 0.469 -7.750 1.00 85.75 89 ILE A O 1
ATOM 743 N N . SER A 1 90 ? 0.840 2.203 -9.114 1.00 90.25 90 SER A N 1
ATOM 744 C CA . SER A 1 90 ? -0.307 1.985 -9.997 1.00 90.25 90 SER A CA 1
ATOM 745 C C . SER A 1 90 ? 0.134 1.646 -11.418 1.00 90.25 90 SER A C 1
ATOM 747 O O . SER A 1 90 ? 1.196 2.044 -11.895 1.00 90.25 90 SER A O 1
ATOM 749 N N . CYS A 1 91 ? -0.702 0.891 -12.128 1.00 94.19 91 CYS A N 1
ATOM 750 C CA . CYS A 1 91 ? -0.463 0.580 -13.526 1.00 94.19 91 CYS A CA 1
ATOM 751 C C . CYS A 1 91 ? -0.504 1.856 -14.366 1.00 94.19 91 CYS A C 1
ATOM 753 O O . CYS A 1 91 ? -1.541 2.511 -14.447 1.00 94.19 91 CYS A O 1
ATOM 755 N N . ARG A 1 92 ? 0.559 2.140 -15.119 1.00 94.94 92 ARG A N 1
ATOM 756 C CA . ARG A 1 92 ? 0.634 3.360 -15.930 1.00 94.94 92 ARG A CA 1
ATOM 757 C C . ARG A 1 92 ? -0.422 3.446 -17.038 1.00 94.94 92 ARG A C 1
ATOM 759 O O . ARG A 1 92 ? -0.740 4.548 -17.477 1.00 94.94 92 ARG A O 1
ATOM 766 N N . THR A 1 93 ? -0.975 2.307 -17.462 1.00 94.69 93 THR A N 1
ATOM 767 C CA . THR A 1 93 ? -1.993 2.217 -18.521 1.00 94.69 93 THR A CA 1
ATOM 768 C C . THR A 1 93 ? -3.422 2.282 -17.990 1.00 94.69 93 THR A C 1
ATOM 770 O O . THR A 1 93 ? -4.207 3.088 -18.466 1.00 94.69 93 THR A O 1
ATOM 773 N N . CYS A 1 94 ? -3.780 1.411 -17.042 1.00 94.19 94 CYS A N 1
ATOM 774 C CA . CYS A 1 94 ? -5.166 1.272 -16.571 1.00 94.19 94 CYS A CA 1
ATOM 775 C C . CYS A 1 94 ? -5.404 1.844 -15.170 1.00 94.19 94 CYS A C 1
ATOM 777 O O . CYS A 1 94 ? -6.495 1.688 -14.638 1.00 94.19 94 CYS A O 1
ATOM 779 N N . LEU A 1 95 ? -4.382 2.451 -14.562 1.00 90.25 95 LEU A N 1
ATOM 780 C CA . LEU A 1 95 ? -4.408 3.120 -13.256 1.00 90.25 95 LEU A CA 1
ATOM 781 C C . LEU A 1 95 ? -4.749 2.232 -12.050 1.00 90.25 95 LEU A C 1
ATOM 783 O O . LEU A 1 95 ? -4.688 2.702 -10.920 1.00 90.25 95 LEU A O 1
ATOM 787 N N . ARG A 1 96 ? -5.022 0.935 -12.248 1.00 88.31 96 ARG A N 1
ATOM 788 C CA . ARG A 1 96 ? -5.246 0.007 -11.134 1.00 88.31 96 ARG A CA 1
ATOM 789 C C . ARG A 1 96 ? -4.011 -0.111 -10.243 1.00 88.31 96 ARG A C 1
ATOM 791 O O . ARG A 1 96 ? -2.893 -0.212 -10.755 1.00 88.31 96 ARG A O 1
ATOM 798 N N . ILE A 1 97 ? -4.236 -0.186 -8.938 1.00 84.94 97 ILE A N 1
ATOM 799 C CA . ILE A 1 97 ? -3.199 -0.426 -7.930 1.00 84.94 97 ILE A CA 1
ATOM 800 C C . ILE A 1 97 ? -2.550 -1.796 -8.174 1.00 84.94 97 ILE A C 1
ATOM 802 O O . ILE A 1 97 ? -3.208 -2.765 -8.575 1.00 84.94 97 ILE A O 1
ATOM 806 N N . LEU A 1 98 ? -1.240 -1.880 -7.958 1.00 89.94 98 LEU A N 1
ATOM 807 C CA . LEU A 1 98 ? -0.442 -3.082 -8.173 1.00 89.94 98 LEU A CA 1
ATOM 808 C C . LEU A 1 98 ? -0.191 -3.815 -6.845 1.00 89.94 98 LEU A C 1
ATOM 810 O O . LEU A 1 98 ? 0.898 -3.792 -6.279 1.00 89.94 98 LEU A O 1
ATOM 814 N N . ASN A 1 99 ? -1.221 -4.521 -6.372 1.00 85.25 99 ASN A N 1
ATOM 815 C CA . ASN A 1 99 ? -1.191 -5.294 -5.120 1.00 85.25 99 ASN A CA 1
ATOM 816 C C . ASN A 1 99 ? -0.522 -6.678 -5.230 1.00 85.25 99 ASN A C 1
ATOM 818 O O . ASN A 1 99 ? -0.350 -7.355 -4.222 1.00 85.25 99 ASN A O 1
ATOM 822 N N . GLY A 1 100 ? -0.128 -7.121 -6.422 1.00 86.94 100 GLY A N 1
ATOM 823 C CA . GLY A 1 100 ? 0.486 -8.437 -6.646 1.00 86.94 100 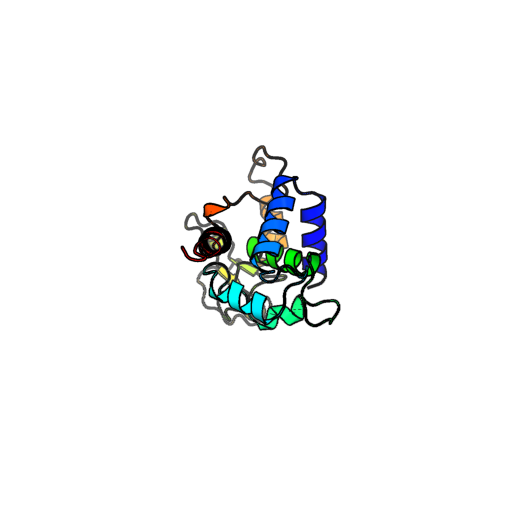GLY A CA 1
ATOM 824 C C . GLY A 1 100 ? 1.662 -8.345 -7.606 1.00 86.94 100 GLY A C 1
ATOM 825 O O . GLY A 1 100 ? 2.309 -7.309 -7.678 1.00 86.94 100 GLY A O 1
ATOM 826 N N . LEU A 1 101 ? 1.908 -9.400 -8.383 1.00 91.81 101 LEU A N 1
ATOM 827 C CA . LEU A 1 101 ? 2.893 -9.373 -9.466 1.00 91.81 101 LEU A CA 1
ATOM 828 C C . LEU A 1 101 ? 2.617 -8.226 -10.451 1.00 91.81 101 LEU A C 1
ATOM 830 O O . LEU A 1 101 ? 1.501 -8.062 -10.958 1.00 91.81 101 LEU A O 1
ATOM 834 N N . TYR A 1 102 ? 3.657 -7.463 -10.763 1.00 95.50 102 TYR A N 1
ATOM 835 C CA . TYR A 1 102 ? 3.652 -6.436 -11.799 1.00 95.50 102 TYR A CA 1
ATOM 836 C C . TYR A 1 102 ? 4.983 -6.417 -12.539 1.00 95.50 102 TYR A C 1
ATOM 838 O O . TYR A 1 102 ? 5.960 -6.988 -12.067 1.00 95.50 102 TYR A O 1
ATOM 846 N N . PHE A 1 103 ? 4.994 -5.774 -13.704 1.00 97.62 103 PHE A N 1
ATOM 847 C CA . PHE A 1 103 ? 6.161 -5.603 -14.557 1.00 97.62 103 PHE A CA 1
ATOM 848 C C . PHE A 1 103 ? 6.642 -4.163 -14.505 1.00 97.62 103 PHE A C 1
ATOM 850 O O . PHE A 1 103 ? 5.851 -3.246 -14.714 1.00 97.62 103 PHE A O 1
ATOM 857 N N . THR A 1 104 ? 7.939 -3.974 -14.323 1.00 96.81 104 THR A N 1
ATOM 858 C CA . THR A 1 104 ? 8.570 -2.658 -14.260 1.00 96.81 104 THR A CA 1
ATOM 859 C C . THR A 1 104 ? 9.588 -2.523 -15.377 1.00 96.81 104 THR A C 1
ATOM 861 O O . THR A 1 104 ? 10.372 -3.436 -15.646 1.00 96.81 104 THR A O 1
ATOM 864 N N . CYS A 1 105 ? 9.577 -1.370 -16.044 1.00 97.00 105 CYS A N 1
ATOM 865 C CA . CYS A 1 105 ? 10.622 -1.004 -16.990 1.00 97.00 105 CYS A CA 1
ATOM 866 C C . CYS A 1 105 ? 11.961 -0.848 -16.259 1.00 97.00 105 CYS A C 1
ATOM 868 O O . CYS A 1 105 ? 12.097 0.030 -15.405 1.00 97.00 105 CYS A O 1
ATOM 870 N N . VAL A 1 106 ? 12.961 -1.648 -16.636 1.00 95.25 106 VAL A N 1
ATOM 871 C CA . VAL A 1 106 ? 14.281 -1.647 -15.980 1.00 95.25 106 VAL A CA 1
ATOM 872 C C . VAL A 1 106 ? 14.962 -0.286 -16.113 1.00 95.25 106 VAL A C 1
ATOM 874 O O . VAL A 1 106 ? 15.429 0.271 -15.127 1.00 95.25 106 VAL A O 1
ATOM 877 N N . THR A 1 107 ? 14.932 0.307 -17.309 1.00 94.56 107 THR A N 1
ATOM 878 C CA . THR A 1 107 ? 15.547 1.619 -17.556 1.00 94.56 107 THR A CA 1
ATOM 879 C C . THR A 1 107 ? 14.912 2.734 -16.721 1.00 94.56 107 THR A C 1
ATOM 881 O O . THR A 1 107 ? 15.617 3.620 -16.251 1.00 94.56 107 THR A O 1
ATOM 884 N N . CYS A 1 108 ? 13.592 2.702 -16.508 1.00 94.56 108 CYS A N 1
ATOM 885 C CA . CYS A 1 108 ? 12.921 3.678 -15.644 1.00 94.56 108 CYS A CA 1
ATOM 886 C C . CYS A 1 108 ? 13.218 3.429 -14.163 1.00 94.56 108 CYS A C 1
ATOM 888 O O . CYS A 1 108 ? 13.441 4.383 -13.429 1.00 94.56 108 CYS A O 1
ATOM 890 N N . PHE A 1 109 ? 13.266 2.165 -13.735 1.00 92.56 109 PHE A N 1
ATOM 891 C CA . PHE A 1 109 ? 13.599 1.798 -12.356 1.00 92.56 109 PHE A CA 1
ATOM 892 C C . PHE A 1 109 ? 14.994 2.268 -11.935 1.00 92.56 109 PHE A C 1
ATOM 894 O O . PHE A 1 109 ? 15.187 2.716 -10.811 1.00 92.56 109 PHE A O 1
ATOM 901 N N . GLU A 1 110 ? 15.966 2.192 -12.840 1.00 90.31 110 GLU A N 1
ATOM 902 C CA . GLU A 1 110 ? 17.341 2.634 -12.582 1.00 90.31 110 GLU A CA 1
ATOM 903 C C . GLU A 1 110 ? 17.541 4.138 -12.807 1.00 90.31 110 GLU A C 1
ATOM 905 O O . GLU A 1 110 ? 18.636 4.661 -12.591 1.00 90.31 110 GLU A O 1
ATOM 910 N N . SER A 1 111 ? 16.499 4.850 -13.244 1.00 89.56 111 SER A N 1
ATOM 911 C CA . SER A 1 111 ? 16.604 6.263 -13.570 1.00 89.56 111 SER A CA 1
ATOM 912 C C . SER A 1 111 ? 16.770 7.123 -12.308 1.00 89.56 111 SER A C 1
ATOM 914 O O . SER A 1 111 ? 15.969 7.010 -11.377 1.00 89.56 111 SER A O 1
ATOM 916 N N . PRO A 1 112 ? 17.720 8.077 -12.290 1.00 83.56 112 PRO A N 1
ATOM 917 C CA . PRO A 1 112 ? 17.909 8.990 -11.160 1.00 83.56 112 PRO A CA 1
ATOM 918 C C . PRO A 1 112 ? 16.710 9.906 -10.875 1.00 83.56 112 PRO A C 1
ATOM 920 O O . PRO A 1 112 ? 16.651 10.519 -9.815 1.00 83.56 112 PRO A O 1
ATOM 923 N N . CYS A 1 113 ? 15.764 10.037 -11.813 1.00 77.31 113 CYS A N 1
ATOM 924 C CA . CYS A 1 113 ? 14.580 10.881 -11.644 1.00 77.31 113 CYS A CA 1
ATOM 925 C C . CYS A 1 113 ? 13.503 10.261 -10.736 1.00 77.31 113 CYS A C 1
ATOM 927 O O . CYS A 1 113 ? 12.528 10.937 -10.419 1.00 77.31 113 CYS A O 1
ATOM 929 N N . GLY A 1 114 ? 13.657 8.992 -10.336 1.00 72.88 114 GLY A N 1
ATOM 930 C CA . GLY A 1 114 ? 12.777 8.311 -9.382 1.00 72.88 114 GLY A CA 1
ATOM 931 C C . GLY A 1 114 ? 11.408 7.885 -9.926 1.00 72.88 114 GLY A C 1
ATOM 932 O O . GLY A 1 114 ? 10.633 7.280 -9.192 1.00 72.88 114 GLY A O 1
ATOM 933 N N . ASN A 1 115 ? 11.102 8.159 -11.199 1.00 84.50 115 ASN A N 1
ATOM 934 C CA . ASN A 1 115 ? 9.843 7.749 -11.820 1.00 84.50 115 ASN A CA 1
ATOM 935 C C . ASN A 1 115 ? 9.968 6.361 -12.458 1.00 84.50 115 ASN A C 1
ATOM 937 O O . ASN A 1 115 ? 10.655 6.180 -13.466 1.00 84.50 115 ASN A O 1
ATOM 941 N N . THR A 1 116 ? 9.237 5.393 -11.917 1.00 92.62 116 THR A N 1
ATOM 942 C CA . THR A 1 116 ? 9.097 4.054 -12.492 1.00 92.62 116 THR A CA 1
ATOM 943 C C . THR A 1 116 ? 8.026 4.025 -13.588 1.00 92.62 116 THR A C 1
ATOM 945 O O . THR A 1 116 ? 7.173 4.909 -13.704 1.00 92.62 116 THR A O 1
ATOM 948 N N . PHE A 1 117 ? 8.076 2.999 -14.442 1.00 95.44 117 PHE A N 1
ATOM 949 C CA . PHE A 1 117 ? 7.006 2.711 -15.397 1.00 95.44 117 PHE A CA 1
ATOM 950 C C . PHE A 1 117 ? 6.520 1.287 -15.162 1.00 95.44 117 PHE A C 1
ATOM 952 O O . PHE A 1 117 ? 7.136 0.322 -15.625 1.00 95.44 117 PHE A O 1
ATOM 959 N N . ASP A 1 118 ? 5.418 1.187 -14.425 1.00 96.31 118 ASP A N 1
ATOM 960 C CA . ASP A 1 118 ? 4.895 -0.076 -13.926 1.00 96.31 118 ASP A CA 1
ATOM 961 C C . ASP A 1 118 ? 3.616 -0.476 -14.648 1.00 96.31 118 ASP A C 1
ATOM 963 O O . ASP A 1 118 ? 2.699 0.313 -14.907 1.00 96.31 118 ASP A O 1
ATOM 967 N N . LEU A 1 119 ? 3.549 -1.752 -14.988 1.00 97.12 119 LEU A N 1
ATOM 968 C CA . LEU A 1 119 ? 2.468 -2.351 -15.731 1.00 97.12 119 LEU A CA 1
ATOM 969 C C . LEU A 1 119 ? 1.934 -3.540 -14.972 1.00 97.12 119 LEU A C 1
ATOM 971 O O . LEU A 1 119 ? 2.643 -4.441 -14.535 1.00 97.12 119 LEU A O 1
ATOM 975 N N . CYS A 1 120 ? 0.620 -3.585 -14.900 1.00 96.50 120 CYS A N 1
ATOM 976 C CA . CYS A 1 120 ? -0.048 -4.759 -14.414 1.00 96.50 120 CYS A CA 1
ATOM 977 C C . CYS A 1 120 ? 0.112 -5.929 -15.406 1.00 96.50 120 CYS A C 1
ATOM 979 O O . CYS A 1 120 ? 0.230 -5.702 -16.614 1.00 96.50 120 CYS A O 1
ATOM 981 N N . VAL A 1 121 ? 0.001 -7.174 -14.925 1.00 96.25 121 VAL A N 1
ATOM 982 C CA . VAL A 1 121 ? 0.143 -8.387 -15.764 1.00 96.25 121 VAL A CA 1
ATOM 983 C C . VAL A 1 121 ? -0.710 -8.324 -17.036 1.00 96.25 121 VAL A C 1
ATOM 985 O O . VAL A 1 121 ? -0.211 -8.556 -18.131 1.00 96.25 121 VAL A O 1
ATOM 988 N N . LYS A 1 122 ? -1.989 -7.936 -16.917 1.00 96.75 122 LYS A N 1
ATOM 989 C CA . LYS A 1 122 ? -2.921 -7.854 -18.056 1.00 96.75 122 LYS A CA 1
ATOM 990 C C . LYS A 1 122 ? -2.487 -6.830 -19.118 1.00 96.75 122 LYS A C 1
ATOM 992 O O . LYS A 1 122 ? -2.572 -7.132 -20.304 1.00 96.75 122 LYS A O 1
ATOM 997 N N . CYS A 1 123 ? -2.032 -5.639 -18.718 1.00 97.12 123 CYS A N 1
ATOM 998 C CA . CYS A 1 123 ? -1.590 -4.598 -19.656 1.00 97.12 123 CYS A CA 1
ATOM 999 C C . CYS A 1 123 ? -0.262 -4.963 -20.319 1.00 97.12 123 CYS A C 1
ATOM 1001 O O . CYS A 1 123 ? -0.106 -4.729 -21.516 1.00 97.12 123 CYS A O 1
ATOM 1003 N N . TYR A 1 124 ? 0.659 -5.572 -19.567 1.00 97.44 124 TYR A N 1
ATOM 1004 C CA . TYR A 1 124 ? 1.915 -6.064 -20.121 1.00 97.44 124 TYR A CA 1
ATOM 1005 C C . TYR A 1 124 ? 1.672 -7.186 -21.140 1.00 97.44 124 TYR A C 1
ATOM 1007 O O . TYR A 1 124 ? 2.085 -7.075 -22.293 1.00 97.44 124 TYR A O 1
ATOM 1015 N N . MET A 1 125 ? 0.891 -8.204 -20.760 1.00 97.00 125 MET A N 1
ATOM 1016 C CA . MET A 1 125 ? 0.520 -9.335 -21.618 1.00 97.00 125 MET A CA 1
ATOM 1017 C C . MET A 1 125 ? -0.124 -8.885 -22.935 1.00 97.00 125 MET A C 1
ATOM 1019 O O . MET A 1 125 ? 0.227 -9.385 -24.000 1.00 97.00 125 MET A O 1
ATOM 1023 N N . ARG A 1 126 ? -1.057 -7.926 -22.875 1.00 97.12 126 ARG A N 1
ATOM 1024 C CA . ARG A 1 126 ? -1.774 -7.419 -24.056 1.00 97.12 126 ARG A CA 1
ATOM 1025 C C . ARG A 1 126 ? -0.990 -6.380 -24.858 1.00 97.12 126 ARG A C 1
ATOM 1027 O O . ARG A 1 126 ? -1.452 -5.990 -25.924 1.00 97.12 126 ARG A O 1
ATOM 1034 N N . ARG A 1 127 ? 0.155 -5.906 -24.352 1.00 94.88 127 ARG A N 1
ATOM 1035 C CA . ARG A 1 127 ? 0.973 -4.848 -24.970 1.00 94.88 127 ARG A CA 1
ATOM 1036 C C . ARG A 1 127 ? 0.191 -3.565 -25.282 1.00 94.88 127 ARG A C 1
ATOM 1038 O O . ARG A 1 127 ? 0.459 -2.886 -26.264 1.00 94.88 127 ARG A O 1
ATOM 1045 N N . THR A 1 128 ? -0.767 -3.205 -24.430 1.00 91.12 128 THR A N 1
ATOM 1046 C CA . THR A 1 128 ? -1.640 -2.026 -24.613 1.00 91.12 128 THR A CA 1
ATOM 1047 C C . THR A 1 128 ? -1.010 -0.732 -24.086 1.00 91.12 128 THR A C 1
ATOM 1049 O O . THR A 1 128 ? -1.720 0.157 -23.623 1.00 91.12 128 THR A O 1
ATOM 1052 N N . TYR A 1 129 ? 0.318 -0.645 -24.055 1.00 94.62 129 TYR A N 1
ATOM 1053 C CA . TYR A 1 129 ? 1.059 0.466 -23.466 1.00 94.62 129 TYR A CA 1
ATOM 1054 C C . TYR A 1 129 ? 2.029 1.061 -24.486 1.00 94.62 129 TYR A C 1
ATOM 1056 O O . TYR A 1 129 ? 2.654 0.337 -25.258 1.00 94.62 129 TYR A O 1
ATOM 1064 N N . CYS A 1 130 ? 2.184 2.383 -24.455 1.00 94.81 130 CYS A N 1
ATOM 1065 C CA . CYS A 1 130 ? 3.160 3.098 -25.270 1.00 94.81 130 CYS A CA 1
ATOM 1066 C C . CYS A 1 130 ? 4.333 3.508 -24.379 1.00 94.81 130 CYS A C 1
ATOM 1068 O O . CYS A 1 130 ? 4.175 4.343 -23.488 1.00 94.81 130 CYS A O 1
ATOM 1070 N N . HIS A 1 131 ? 5.497 2.897 -24.592 1.00 95.38 131 HIS A N 1
ATOM 1071 C CA . HIS A 1 131 ? 6.708 3.190 -23.830 1.00 95.38 131 HIS A CA 1
ATOM 1072 C C . HIS A 1 131 ? 7.960 2.914 -24.686 1.00 95.38 131 HIS A C 1
ATOM 1074 O O . HIS A 1 131 ? 7.979 1.899 -25.384 1.00 95.38 131 HIS A O 1
ATOM 1080 N N . PRO A 1 132 ? 8.994 3.782 -24.673 1.00 95.00 132 PRO A N 1
ATOM 1081 C CA . PRO A 1 132 ? 10.158 3.649 -25.560 1.00 95.00 132 PRO A CA 1
ATOM 1082 C C . PRO A 1 132 ? 11.097 2.492 -25.188 1.00 95.00 132 PRO A C 1
ATOM 1084 O O . PRO A 1 132 ? 11.753 1.923 -26.061 1.00 95.00 132 PRO A O 1
ATOM 1087 N N . HIS A 1 133 ? 11.168 2.123 -23.909 1.00 95.12 133 HIS A N 1
ATOM 1088 C CA . HIS A 1 133 ? 12.012 1.024 -23.446 1.00 95.12 133 HIS A CA 1
ATOM 1089 C C . HIS A 1 133 ? 11.312 -0.328 -23.622 1.00 95.12 133 HIS A C 1
ATOM 1091 O O . HIS A 1 133 ? 10.092 -0.433 -23.497 1.00 95.12 133 HIS A O 1
ATOM 1097 N N . ARG A 1 134 ? 12.091 -1.379 -23.900 1.00 93.62 134 ARG A N 1
ATOM 1098 C CA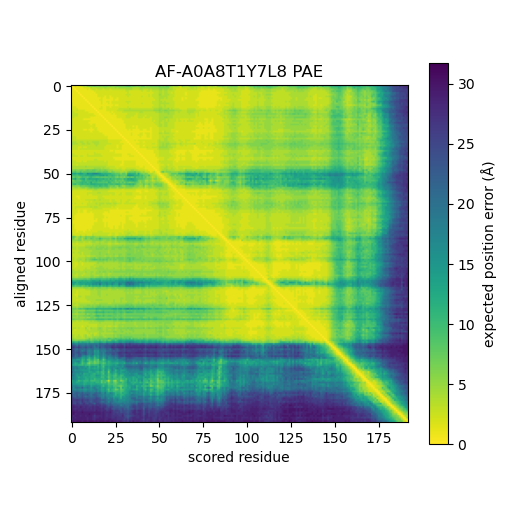 . ARG A 1 134 ? 11.566 -2.725 -24.199 1.00 93.62 134 ARG A CA 1
ATOM 1099 C C . ARG A 1 134 ? 11.805 -3.756 -23.100 1.00 93.62 134 ARG A C 1
ATOM 1101 O O . ARG A 1 134 ? 11.105 -4.765 -23.074 1.00 93.62 134 ARG A O 1
ATOM 1108 N N . LEU A 1 135 ? 12.772 -3.518 -22.214 1.00 95.94 135 LEU A N 1
ATOM 1109 C CA . LEU A 1 135 ? 13.108 -4.450 -21.144 1.00 95.94 135 LEU A CA 1
ATOM 1110 C C . LEU A 1 135 ? 12.219 -4.198 -19.925 1.00 95.94 135 LEU A C 1
ATOM 1112 O O . LEU A 1 135 ? 12.335 -3.176 -19.250 1.00 95.94 135 LEU A O 1
ATOM 1116 N N . PHE A 1 136 ? 11.353 -5.166 -19.654 1.00 97.44 136 PHE A N 1
ATOM 1117 C CA . PHE A 1 136 ? 10.499 -5.212 -18.478 1.00 97.44 136 PHE A CA 1
ATOM 1118 C C . PHE A 1 136 ? 10.777 -6.507 -17.729 1.00 97.44 136 PHE A C 1
ATOM 1120 O O . PHE A 1 136 ? 10.875 -7.563 -18.353 1.00 97.44 136 PHE A O 1
ATOM 1127 N N . LEU A 1 137 ? 10.872 -6.419 -16.409 1.00 97.25 137 LEU A N 1
ATOM 1128 C CA . LEU A 1 137 ? 10.996 -7.568 -15.516 1.00 97.25 137 LEU A CA 1
ATOM 1129 C C . LEU A 1 137 ? 9.858 -7.519 -14.506 1.00 97.25 137 LEU A C 1
ATOM 1131 O O . LEU A 1 137 ? 9.390 -6.431 -14.165 1.00 97.25 137 LEU A O 1
ATOM 1135 N N . ASP A 1 138 ? 9.400 -8.679 -14.041 1.00 97.00 138 ASP A N 1
ATOM 1136 C CA . ASP A 1 138 ? 8.468 -8.692 -12.921 1.00 97.00 138 ASP A CA 1
ATOM 1137 C C . ASP A 1 138 ? 9.156 -8.261 -11.618 1.00 97.00 138 ASP A C 1
ATOM 1139 O O . ASP A 1 138 ? 10.385 -8.285 -11.499 1.00 97.00 138 ASP A O 1
ATOM 1143 N N . SER A 1 139 ? 8.352 -7.882 -10.627 1.00 92.56 139 SER A N 1
ATOM 1144 C CA . SER A 1 139 ? 8.820 -7.367 -9.340 1.00 92.56 139 SER A CA 1
ATOM 1145 C C . SER A 1 139 ? 9.786 -8.303 -8.596 1.00 92.56 139 SER A C 1
ATOM 1147 O O . SER A 1 139 ? 10.669 -7.813 -7.895 1.00 92.56 139 SER A O 1
ATOM 1149 N N . TYR A 1 140 ? 9.688 -9.632 -8.750 1.00 92.56 140 TYR A N 1
ATOM 1150 C CA . TYR A 1 140 ? 10.618 -10.568 -8.101 1.00 92.56 140 TYR A CA 1
ATOM 1151 C C . TYR A 1 140 ? 11.908 -10.740 -8.894 1.00 92.56 140 TYR A C 1
ATOM 1153 O O . TYR A 1 140 ? 12.990 -10.776 -8.302 1.00 92.56 140 TYR A O 1
ATOM 1161 N N . VAL A 1 141 ? 11.818 -10.846 -10.220 1.00 94.12 141 VAL A N 1
ATOM 1162 C CA . VAL A 1 141 ? 13.003 -10.960 -11.080 1.00 94.12 141 VAL A CA 1
ATOM 1163 C C . VAL A 1 141 ? 13.836 -9.681 -11.015 1.00 94.12 141 VAL A C 1
ATOM 1165 O O . VAL A 1 141 ? 15.056 -9.766 -10.870 1.00 94.12 141 VAL A O 1
ATOM 1168 N N . LEU A 1 142 ? 13.191 -8.511 -11.025 1.00 91.94 142 LEU A N 1
ATOM 1169 C CA . LEU A 1 142 ? 13.857 -7.222 -10.848 1.00 91.94 142 LEU A CA 1
ATOM 1170 C C . LEU A 1 142 ? 14.514 -7.103 -9.468 1.00 91.94 142 LEU A C 1
ATOM 1172 O O . LEU A 1 142 ? 15.667 -6.698 -9.372 1.00 91.94 142 LEU A O 1
ATOM 1176 N N . LEU A 1 143 ? 13.828 -7.498 -8.390 1.00 89.44 143 LEU A N 1
ATOM 1177 C CA . LEU A 1 143 ? 14.430 -7.501 -7.053 1.00 89.44 143 LEU A CA 1
ATOM 1178 C C . LEU A 1 143 ? 15.679 -8.394 -7.007 1.00 89.44 143 LEU A C 1
ATOM 1180 O O . LEU A 1 143 ? 16.727 -7.991 -6.502 1.00 89.44 143 LEU A O 1
ATOM 1184 N N . ARG A 1 144 ? 15.594 -9.604 -7.568 1.00 89.50 144 ARG A N 1
ATOM 1185 C CA . ARG A 1 144 ? 16.708 -10.562 -7.581 1.00 89.50 144 ARG A CA 1
ATOM 1186 C C . ARG A 1 144 ? 17.875 -10.117 -8.458 1.00 89.50 144 ARG A C 1
ATOM 1188 O O . ARG A 1 144 ? 19.011 -10.460 -8.133 1.00 89.50 144 ARG A O 1
ATOM 1195 N N . SER A 1 145 ? 17.640 -9.344 -9.518 1.00 87.44 145 SER A N 1
ATOM 1196 C CA . SER A 1 145 ? 18.727 -8.822 -10.358 1.00 87.44 145 SER A CA 1
ATOM 1197 C C . SER A 1 145 ? 19.606 -7.801 -9.623 1.00 87.44 145 SER A C 1
ATOM 1199 O O . SER A 1 145 ? 20.756 -7.599 -10.006 1.00 87.44 145 SER A O 1
ATOM 1201 N N . ARG A 1 146 ? 19.123 -7.205 -8.522 1.00 82.69 146 ARG A N 1
ATOM 1202 C CA . ARG A 1 146 ? 19.861 -6.216 -7.711 1.00 82.69 146 ARG A CA 1
ATOM 1203 C C . ARG A 1 146 ? 20.818 -6.822 -6.677 1.00 82.69 146 ARG A C 1
ATOM 1205 O O . ARG A 1 146 ? 21.488 -6.068 -5.975 1.00 82.69 146 ARG A O 1
ATOM 1212 N N . ARG A 1 147 ? 20.940 -8.155 -6.606 1.00 78.94 147 ARG A N 1
ATOM 1213 C CA . ARG A 1 147 ? 21.768 -8.887 -5.621 1.00 78.94 147 ARG A CA 1
ATOM 1214 C C . ARG A 1 147 ? 23.238 -8.440 -5.557 1.00 78.94 147 ARG A C 1
ATOM 1216 O O . ARG A 1 147 ? 23.877 -8.636 -4.531 1.00 78.94 147 ARG A O 1
ATOM 1223 N N . SER A 1 148 ? 23.765 -7.853 -6.630 1.00 64.31 148 SER A N 1
ATOM 1224 C CA . SER A 1 148 ? 25.199 -7.585 -6.797 1.00 64.31 148 SER A CA 1
ATOM 1225 C C . SER A 1 148 ? 25.622 -6.121 -6.587 1.00 64.31 148 SER A C 1
ATOM 1227 O O . SER A 1 148 ? 26.805 -5.834 -6.740 1.00 64.31 148 SER A O 1
ATOM 1229 N N . HIS A 1 149 ? 24.705 -5.186 -6.282 1.00 58.88 149 HIS A N 1
ATOM 1230 C CA . HIS A 1 149 ? 24.976 -3.745 -6.466 1.00 58.88 149 HIS A CA 1
ATOM 1231 C C . HIS A 1 149 ? 25.001 -2.836 -5.222 1.00 58.88 149 HIS A C 1
ATOM 1233 O O . HIS A 1 149 ? 25.369 -1.679 -5.387 1.00 58.88 149 HIS A O 1
ATOM 1239 N N . HIS A 1 150 ? 24.704 -3.291 -3.997 1.00 58.56 150 HIS A N 1
ATOM 1240 C CA . HIS A 1 150 ? 24.872 -2.448 -2.797 1.00 58.56 150 HIS A CA 1
ATOM 1241 C C . HIS A 1 150 ? 25.153 -3.260 -1.519 1.00 58.56 150 HIS A C 1
ATOM 1243 O O . HIS A 1 150 ? 24.477 -4.264 -1.289 1.00 58.56 150 HIS A O 1
ATOM 1249 N N . PRO A 1 151 ? 26.078 -2.811 -0.645 1.00 57.25 151 PRO A N 1
ATOM 1250 C CA . PRO A 1 151 ? 26.051 -3.178 0.768 1.00 57.25 151 PRO A CA 1
ATOM 1251 C C . PRO A 1 151 ? 24.734 -2.678 1.375 1.00 57.25 151 PRO A C 1
ATOM 1253 O O . PRO A 1 151 ? 24.319 -1.551 1.096 1.00 57.25 151 PRO A O 1
ATOM 1256 N N . LEU A 1 152 ? 24.069 -3.504 2.185 1.00 58.28 152 LEU A N 1
ATOM 1257 C CA . LEU A 1 152 ? 22.900 -3.069 2.950 1.00 58.28 152 LEU A CA 1
ATOM 1258 C C . LEU A 1 152 ? 23.299 -1.877 3.845 1.00 58.28 152 LEU A C 1
ATOM 1260 O O . LEU A 1 152 ? 24.385 -1.914 4.433 1.00 58.28 152 LEU A O 1
ATOM 1264 N N . PRO A 1 153 ? 22.475 -0.818 3.948 1.00 53.31 153 PRO A N 1
ATOM 1265 C CA . PRO A 1 153 ? 22.716 0.234 4.927 1.00 53.31 153 PRO A CA 1
ATOM 1266 C C . PRO A 1 153 ? 22.735 -0.378 6.339 1.00 53.31 153 PRO A C 1
ATOM 1268 O O . PRO A 1 153 ? 21.985 -1.321 6.598 1.00 53.31 153 PRO A O 1
ATOM 1271 N N . PRO A 1 154 ? 23.581 0.122 7.256 1.00 45.31 154 PRO A N 1
ATOM 1272 C CA . PRO A 1 154 ? 23.557 -0.328 8.639 1.00 45.31 154 PRO A CA 1
ATOM 1273 C C . PRO A 1 154 ? 22.213 0.073 9.256 1.00 45.31 154 PRO A C 1
ATOM 1275 O O . PRO A 1 154 ? 21.910 1.258 9.381 1.00 45.31 154 PRO A O 1
ATOM 1278 N N . GLY A 1 155 ? 21.391 -0.917 9.590 1.00 54.97 155 GLY A N 1
ATOM 1279 C CA . GLY A 1 155 ? 20.079 -0.709 10.191 1.00 54.97 155 GLY A CA 1
ATOM 1280 C C . GLY A 1 155 ? 19.273 -2.002 10.215 1.00 54.97 155 GLY A C 1
ATOM 1281 O O . GLY A 1 155 ? 18.864 -2.499 9.169 1.00 54.97 155 GLY A O 1
ATOM 1282 N N . ASP A 1 156 ? 19.033 -2.532 11.413 1.00 55.06 156 ASP A N 1
ATOM 1283 C CA . ASP A 1 156 ? 18.220 -3.728 11.670 1.00 55.06 156 ASP A CA 1
ATOM 1284 C C . ASP A 1 156 ? 16.716 -3.430 11.499 1.00 55.06 156 ASP A C 1
ATOM 1286 O O . ASP A 1 156 ? 15.931 -3.550 12.438 1.00 55.06 156 ASP A O 1
ATOM 1290 N N . GLN A 1 157 ? 16.288 -2.958 10.323 1.00 58.41 157 GLN A N 1
ATOM 1291 C CA . GLN A 1 157 ? 14.895 -2.568 10.092 1.00 58.41 157 GLN A CA 1
ATOM 1292 C C . GLN A 1 157 ? 14.304 -3.207 8.835 1.00 58.41 157 GLN A C 1
ATOM 1294 O O . GLN A 1 157 ? 14.777 -3.013 7.718 1.00 58.41 157 GLN A O 1
ATOM 1299 N N . ASN A 1 158 ? 13.202 -3.937 9.028 1.00 60.69 158 ASN A N 1
ATOM 1300 C CA . ASN A 1 158 ? 12.532 -4.712 7.981 1.00 60.69 158 ASN A CA 1
ATOM 1301 C C . ASN A 1 158 ? 11.739 -3.850 6.969 1.00 60.69 158 ASN A C 1
ATOM 1303 O O . ASN A 1 158 ? 11.469 -4.295 5.854 1.00 60.69 158 ASN A O 1
ATOM 1307 N N . LEU A 1 159 ? 11.393 -2.604 7.309 1.00 62.88 159 LEU A N 1
ATOM 1308 C CA . LEU A 1 159 ? 10.753 -1.635 6.412 1.00 62.88 159 LEU A CA 1
ATOM 1309 C C . LEU A 1 159 ? 11.495 -0.306 6.509 1.00 62.88 159 LEU A C 1
ATOM 1311 O O . LEU A 1 159 ? 11.722 0.170 7.619 1.00 62.88 159 LEU A O 1
ATOM 1315 N N . ALA A 1 160 ? 11.812 0.309 5.365 1.00 58.00 160 ALA A N 1
ATOM 1316 C CA . ALA A 1 160 ? 12.463 1.615 5.337 1.00 58.00 160 ALA A CA 1
ATOM 1317 C C . ALA A 1 160 ? 11.675 2.630 6.186 1.00 58.00 160 ALA A C 1
ATOM 1319 O O . ALA A 1 160 ? 10.462 2.812 5.999 1.00 58.00 160 ALA A O 1
ATOM 1320 N N . GLU A 1 161 ? 12.366 3.270 7.129 1.00 54.84 161 GLU A N 1
ATOM 1321 C CA . GLU A 1 161 ? 11.831 4.366 7.929 1.00 54.84 161 GLU A CA 1
ATOM 1322 C C . GLU A 1 161 ? 11.463 5.531 7.007 1.00 54.84 161 GLU A C 1
ATOM 1324 O O . GLU A 1 161 ? 12.311 6.207 6.423 1.00 54.84 161 GLU A O 1
ATOM 1329 N N . GLN A 1 162 ? 10.164 5.767 6.852 1.00 56.75 162 GLN A N 1
ATOM 1330 C CA . GLN A 1 162 ? 9.667 7.032 6.334 1.00 56.75 162 GLN A CA 1
ATOM 1331 C C . GLN A 1 162 ? 9.323 7.888 7.546 1.00 56.75 162 GLN A C 1
ATOM 1333 O O . GLN A 1 162 ? 8.548 7.449 8.394 1.00 56.75 162 GLN A O 1
ATOM 1338 N N . GLN A 1 163 ? 9.904 9.090 7.632 1.00 55.00 163 GLN A N 1
ATOM 1339 C CA . GLN A 1 163 ? 9.616 10.018 8.726 1.00 55.00 163 GLN A CA 1
ATOM 1340 C C . GLN A 1 163 ? 8.097 10.204 8.881 1.00 55.00 163 GLN A C 1
ATOM 1342 O O . GLN A 1 163 ? 7.447 10.570 7.897 1.00 55.00 163 GLN A O 1
ATOM 1347 N N . PRO A 1 164 ? 7.549 10.019 10.095 1.00 53.59 164 PRO A N 1
ATOM 1348 C CA . PRO A 1 164 ? 6.153 10.270 10.436 1.00 53.59 164 PRO A CA 1
ATOM 1349 C C . PRO A 1 164 ? 5.562 11.523 9.779 1.00 53.59 164 PRO A C 1
ATOM 1351 O O . PRO A 1 164 ? 4.623 11.456 8.996 1.00 53.59 164 PRO A O 1
ATOM 1354 N N . SER A 1 165 ? 6.217 12.670 9.951 1.00 54.53 165 SER A N 1
ATOM 1355 C CA . SER A 1 165 ? 5.799 13.970 9.401 1.00 54.53 165 SER A CA 1
ATOM 1356 C C . SER A 1 165 ? 5.588 14.016 7.881 1.00 54.53 165 SER A C 1
ATOM 1358 O O . SER A 1 165 ? 4.984 14.963 7.378 1.00 54.53 165 SER A O 1
ATOM 1360 N N . ARG A 1 166 ? 6.088 13.025 7.134 1.00 54.94 166 ARG A N 1
ATOM 1361 C CA . ARG A 1 166 ? 5.934 12.917 5.681 1.00 54.94 166 ARG A CA 1
ATOM 1362 C C . ARG A 1 166 ? 4.764 12.043 5.237 1.00 54.94 166 ARG A C 1
ATOM 1364 O O . ARG A 1 166 ? 4.421 12.110 4.058 1.00 54.94 166 ARG A O 1
ATOM 1371 N N . MET A 1 167 ? 4.144 11.242 6.109 1.00 63.09 167 MET A N 1
ATOM 1372 C CA . MET A 1 167 ? 2.944 10.493 5.711 1.00 63.09 167 MET A CA 1
ATOM 1373 C C . MET A 1 167 ? 1.699 11.344 5.964 1.00 63.09 167 MET A C 1
ATOM 1375 O O . MET A 1 167 ? 1.526 11.907 7.040 1.00 63.09 167 MET A O 1
ATOM 1379 N N . GLY A 1 168 ? 0.805 11.426 4.975 1.00 63.53 168 GLY A N 1
ATOM 1380 C CA . GLY A 1 168 ? -0.375 12.296 5.043 1.00 63.53 168 GLY A CA 1
ATOM 1381 C C . GLY A 1 168 ? -1.273 12.048 6.261 1.00 63.53 168 GLY A C 1
ATOM 1382 O O . GLY A 1 168 ? -1.876 12.992 6.762 1.00 63.53 168 GLY A O 1
ATOM 1383 N N . TRP A 1 169 ? -1.320 10.811 6.769 1.00 69.31 169 TRP A N 1
ATOM 1384 C CA . TRP A 1 169 ? -2.126 10.457 7.939 1.00 69.31 169 TRP A CA 1
ATOM 1385 C C . TRP A 1 169 ? -1.563 11.009 9.253 1.00 69.31 169 TRP A C 1
ATOM 1387 O O . TRP A 1 169 ? -2.318 11.194 10.196 1.00 69.31 169 TRP A O 1
ATOM 1397 N N . TRP A 1 170 ? -0.269 11.339 9.332 1.00 63.75 170 TRP A N 1
ATOM 1398 C CA . TRP A 1 170 ? 0.299 11.973 10.530 1.00 63.75 170 TRP A CA 1
ATOM 1399 C C . TRP A 1 170 ? -0.229 13.381 10.755 1.00 63.75 170 TRP A C 1
ATOM 1401 O O . TRP A 1 170 ? -0.394 13.808 11.896 1.00 63.75 170 TRP A O 1
ATOM 1411 N N . ASN A 1 171 ? -0.525 14.097 9.670 1.00 64.56 171 ASN A N 1
ATOM 1412 C CA . ASN A 1 171 ? -1.199 15.385 9.762 1.00 64.56 171 ASN A CA 1
ATOM 1413 C C . ASN A 1 171 ? -2.653 15.209 10.220 1.00 64.56 171 ASN A C 1
ATOM 1415 O O . ASN A 1 171 ? -3.122 16.019 11.013 1.00 64.56 171 ASN A O 1
ATOM 1419 N N . ALA A 1 172 ? -3.335 14.142 9.782 1.00 59.59 172 ALA A N 1
ATOM 1420 C CA . ALA A 1 172 ? -4.673 13.796 10.265 1.00 59.59 172 ALA A CA 1
ATOM 1421 C C . ALA A 1 172 ? -4.659 13.433 11.763 1.00 59.59 172 ALA A C 1
ATOM 1423 O O . ALA A 1 172 ? -5.450 13.975 12.529 1.00 59.59 172 ALA A O 1
ATOM 1424 N N . LEU A 1 173 ? -3.683 12.630 12.205 1.00 56.94 173 LEU A N 1
ATOM 1425 C CA . LEU A 1 173 ? -3.481 12.276 13.613 1.00 56.94 173 LEU A CA 1
ATOM 1426 C C . LEU A 1 173 ? -3.237 13.522 14.484 1.00 56.94 173 LEU A C 1
ATOM 1428 O O . LEU A 1 173 ? -3.883 13.689 15.514 1.00 56.94 173 LEU A O 1
ATOM 1432 N N . ARG A 1 174 ? -2.392 14.461 14.033 1.00 58.53 174 ARG A N 1
ATOM 1433 C CA . ARG A 1 174 ? -2.201 15.751 14.722 1.00 58.53 174 ARG A CA 1
ATOM 1434 C C . ARG A 1 174 ? -3.444 16.638 14.718 1.00 58.53 174 ARG A C 1
ATOM 1436 O O . ARG A 1 174 ? -3.706 17.311 15.710 1.00 58.53 174 ARG A O 1
ATOM 1443 N N . ALA A 1 175 ? -4.198 16.677 13.621 1.00 55.31 175 ALA A N 1
ATOM 1444 C CA . ALA A 1 175 ? -5.439 17.446 13.553 1.00 55.31 175 ALA A CA 1
ATOM 1445 C C . ALA A 1 175 ? -6.487 16.908 14.543 1.00 55.31 175 ALA A C 1
ATOM 1447 O O . ALA A 1 175 ? -7.171 17.696 15.194 1.00 55.31 175 ALA A O 1
ATOM 1448 N N . MET A 1 176 ? -6.556 15.585 14.713 1.00 44.81 176 MET A N 1
ATOM 1449 C CA . MET A 1 176 ? -7.412 14.928 15.703 1.00 44.81 176 MET A CA 1
ATOM 1450 C C . MET A 1 176 ? -6.943 15.164 17.145 1.00 44.81 176 MET A C 1
ATOM 1452 O O . MET A 1 176 ? -7.773 15.472 17.997 1.00 44.81 176 MET A O 1
ATOM 1456 N N . GLU A 1 177 ? -5.635 15.120 17.428 1.00 45.62 177 GLU A N 1
ATOM 1457 C CA . GLU A 1 177 ? -5.087 15.501 18.744 1.00 45.62 177 GLU A CA 1
ATOM 1458 C C . GLU A 1 177 ? -5.436 16.954 19.110 1.00 45.62 177 GLU A C 1
ATOM 1460 O O . GLU A 1 177 ? -5.817 17.235 20.247 1.00 45.62 177 GLU A O 1
ATOM 1465 N N . VAL A 1 178 ? -5.373 17.879 18.143 1.00 39.03 178 VAL A N 1
ATOM 1466 C CA . VAL A 1 178 ? -5.799 19.276 18.334 1.00 39.03 178 VAL A CA 1
ATOM 1467 C C . VAL A 1 178 ? -7.312 19.367 18.557 1.00 39.03 178 VAL A C 1
ATOM 1469 O O . VAL A 1 178 ? -7.743 20.096 19.446 1.00 39.03 178 VAL A O 1
ATOM 1472 N N . ALA A 1 179 ? -8.129 18.617 17.815 1.00 33.31 179 ALA A N 1
ATOM 1473 C CA . ALA A 1 179 ? -9.583 18.609 17.991 1.00 33.31 179 ALA A CA 1
ATOM 1474 C C . ALA A 1 179 ? -10.009 18.058 19.367 1.00 33.31 179 ALA A C 1
ATOM 1476 O O . ALA A 1 179 ? -10.882 18.640 20.011 1.00 33.31 179 ALA A O 1
ATOM 1477 N N . LEU A 1 180 ? -9.351 17.003 19.861 1.00 30.11 180 LEU A N 1
ATOM 1478 C CA . LEU A 1 180 ? -9.564 16.457 21.207 1.00 30.11 180 LEU A CA 1
ATOM 1479 C C . LEU A 1 180 ? -9.084 17.431 22.297 1.00 30.11 180 LEU A C 1
ATOM 1481 O O . LEU A 1 180 ? -9.784 17.639 23.287 1.00 30.11 180 LEU A O 1
ATOM 1485 N N . ALA A 1 181 ? -7.948 18.109 22.098 1.00 30.77 181 ALA A N 1
ATOM 1486 C CA . ALA A 1 181 ? -7.460 19.136 23.023 1.00 30.77 181 ALA A CA 1
ATOM 1487 C C . ALA A 1 181 ? -8.388 20.366 23.096 1.00 30.77 181 ALA A C 1
ATOM 1489 O O . ALA A 1 181 ? -8.569 20.943 24.169 1.00 30.77 181 ALA A O 1
ATOM 1490 N N . VAL A 1 182 ? -9.017 20.750 21.981 1.00 35.66 182 VAL A N 1
ATOM 1491 C CA . VAL A 1 182 ? -10.001 21.846 21.931 1.00 35.66 182 VAL A CA 1
ATOM 1492 C C . VAL A 1 182 ? -11.360 21.403 22.498 1.00 35.66 182 VAL A C 1
ATOM 1494 O O . VAL A 1 182 ? -12.012 22.190 23.183 1.00 35.66 182 VAL A O 1
ATOM 1497 N N . GLY A 1 183 ? -11.752 20.136 22.323 1.00 31.06 183 GLY A N 1
ATOM 1498 C CA . GLY A 1 183 ? -12.956 19.549 22.930 1.00 31.06 183 GLY A CA 1
ATOM 1499 C C . GLY A 1 183 ? -12.900 19.439 24.462 1.00 31.06 183 GLY A C 1
ATOM 1500 O O . GLY A 1 183 ? -13.934 19.509 25.126 1.00 31.06 183 GLY A O 1
ATOM 1501 N N . HIS A 1 184 ? -11.700 19.362 25.047 1.00 32.97 184 HIS A N 1
ATOM 1502 C CA . HIS A 1 184 ? -11.506 19.437 26.501 1.00 32.97 184 HIS A CA 1
ATOM 1503 C C . HIS A 1 184 ? -11.539 20.868 27.066 1.00 32.97 184 HIS A C 1
ATOM 1505 O O . HIS A 1 184 ? -11.721 21.037 28.272 1.00 32.97 184 HIS A O 1
ATOM 1511 N N . LEU A 1 185 ? -11.433 21.904 26.226 1.00 33.47 185 LEU A N 1
ATOM 1512 C CA . LEU A 1 185 ? -11.540 23.303 26.659 1.00 33.47 185 LEU A CA 1
ATOM 1513 C C . LEU A 1 185 ? -12.986 23.827 26.665 1.00 33.47 185 LEU A C 1
ATOM 1515 O O . LEU A 1 185 ? -13.257 24.841 27.305 1.00 33.47 185 LEU A O 1
ATOM 1519 N N . SER A 1 186 ? -13.939 23.131 26.037 1.00 36.31 186 SER A N 1
ATOM 1520 C CA . SER A 1 186 ? -15.359 23.522 26.054 1.00 36.31 186 SER A CA 1
ATOM 1521 C C . SER A 1 186 ? -16.150 23.036 27.279 1.00 36.31 186 SER A C 1
ATOM 1523 O O . SER A 1 186 ? -17.320 23.382 27.409 1.00 36.31 186 SER A O 1
ATOM 1525 N N . ALA A 1 187 ? -15.539 22.281 28.201 1.00 34.47 187 ALA A N 1
ATOM 1526 C CA . ALA A 1 187 ? -16.226 21.717 29.374 1.00 34.47 187 ALA A CA 1
ATOM 1527 C C . ALA A 1 187 ? -16.050 22.510 30.691 1.00 34.47 187 ALA A C 1
ATOM 1529 O O . ALA A 1 187 ? -16.535 22.063 31.726 1.00 34.47 187 ALA A O 1
ATOM 1530 N N . PHE A 1 188 ? -15.405 23.687 30.681 1.00 35.25 188 PHE A N 1
ATOM 1531 C CA . PHE A 1 188 ? -15.210 24.507 31.895 1.00 35.25 188 PHE A CA 1
ATOM 1532 C C . PHE A 1 188 ? -15.915 25.871 31.910 1.00 35.25 188 PHE A C 1
ATOM 1534 O O . PHE A 1 188 ? -15.690 26.655 32.827 1.00 35.25 188 PHE A O 1
ATOM 1541 N N . CYS A 1 189 ? -16.842 26.143 30.990 1.00 34.31 189 CYS A N 1
ATOM 1542 C CA . CYS A 1 189 ? -17.740 27.297 31.120 1.00 34.31 189 CYS A CA 1
ATOM 1543 C C . CYS A 1 189 ? -19.151 26.857 31.526 1.00 34.31 189 CYS A C 1
ATOM 1545 O O . CYS A 1 189 ? -20.107 26.994 30.767 1.00 34.31 189 CYS A O 1
ATOM 1547 N N . THR A 1 190 ? -19.282 26.362 32.758 1.00 36.22 190 THR A N 1
ATOM 1548 C CA . THR A 1 190 ? -20.553 26.450 33.491 1.00 36.22 190 THR A CA 1
ATOM 1549 C C . THR A 1 190 ? -20.458 27.644 34.438 1.00 36.22 190 THR A C 1
ATOM 1551 O O . THR A 1 190 ? -19.773 27.578 35.449 1.00 36.22 190 THR A O 1
ATOM 1554 N N . ILE A 1 191 ? -21.083 28.740 34.004 1.00 40.47 191 ILE A N 1
ATOM 1555 C CA . ILE A 1 191 ? -21.728 29.834 34.752 1.00 40.47 191 ILE A CA 1
ATOM 1556 C C . ILE A 1 191 ? -21.249 30.078 36.197 1.00 40.47 191 ILE A C 1
ATOM 1558 O O . ILE A 1 191 ? -21.568 29.303 37.096 1.00 40.47 191 ILE A O 1
ATOM 1562 N N . MET A 1 192 ? -20.683 31.268 36.422 1.00 33.84 192 MET A N 1
ATOM 1563 C CA . MET A 1 192 ? -21.155 32.214 37.447 1.00 33.84 192 MET A CA 1
ATOM 1564 C C . MET A 1 192 ? -21.061 33.637 36.904 1.00 33.84 192 MET A C 1
ATOM 1566 O O . MET A 1 192 ? -19.968 34.003 36.420 1.00 33.84 192 MET A O 1
#

Foldseek 3Di:
DVVLLVVLVVQLVLADPVVVVVLVLQQVLLVLVPPQWHALVSVVVLCVQFPLNVLPDSVCQVVLPPVPPRIHHSSSSSSVVSCSQPFSDAAPQPRHTDPDKKKWQPCQCPDPVNDIHIHHPVCVVVVVDDDPGDDIDIPVVSVVVCPPPDDDDPDSHPGDDDDLVPGRSSVSSVVSVVVVVVVVVVPPPDDD

Nearest PDB structures (foldseek):
  6yeu-assembly1_A  TM=7.532E-01  e=5.915E-02  Arabidopsis thaliana
  6psd-assembly7_M  TM=7.301E-01  e=4.975E-02  Homo sapiens
  6psd-assembly2_C  TM=7.498E-01  e=7.894E-02  Homo sapiens
  6psd-assembly6_K  TM=7.457E-01  e=7.451E-02  Homo sapiens
  6psd-assembly3_A  TM=7.333E-01  e=9.386E-02  Homo sapiens

InterPro domains:
  IPR002048 EF-hand domain [PF13202] (26-47)
  IPR002048 EF-hand domain [PF13202] (60-74)
  IPR002048 EF-hand domain [PS50222] (18-53)
  IPR002048 EF-hand domain [PS50222] (59-87)
  IPR002048 EF-hand domain [SM00054] (25-50)
  IPR002048 EF-hand domain [SM00054] (56-84)
  IPR002048 EF-hand domain [cd00051] (27-80)
  IPR018247 EF-Hand 1, calcium-binding site [PS00018] (31-43)
  IPR018247 EF-Hand 1, calcium-binding site [PS00018] (65-77)